Protein AF-A0A7S0BC64-F1 (afdb_monomer)

Foldseek 3Di:
DDDPDVVVVVVVCVVPPPVVVVVVVDDPVCCVPPVVVVVVVVVVVVPVLPPQDDWDKFKEKEAEDDDCPPDPPWDGIDIDIGTLPDAPVVVQVVCCVRRVARWDWKDFPNHTDRHSNPPDGHGYIYTYGDPPPPPPPPVPVPPPPPPPPDDDDDDDDDDDDDDDDDDDDDDDPDPPPPPPDDPPPPPPDDDDDDDDDDD

Solvent-accessible surface area (backbone atoms only — not comparable to full-atom values): 13299 Å² total; per-residue (Å²): 131,86,80,74,56,66,68,58,57,55,50,56,52,67,76,57,48,70,64,62,46,58,77,67,71,58,59,68,70,53,46,64,71,51,49,46,55,56,52,49,52,57,48,49,69,64,55,71,73,67,81,65,54,98,84,41,72,34,45,35,35,38,34,60,41,77,75,66,81,71,62,78,87,46,64,53,61,52,80,47,76,42,52,62,82,50,52,63,69,56,53,34,52,55,49,17,69,72,45,70,45,61,53,68,50,44,24,47,96,86,41,77,61,85,52,54,77,79,53,62,69,71,39,66,32,41,32,30,57,51,80,74,64,96,72,71,72,72,73,65,71,71,73,73,70,75,78,81,77,76,89,78,86,84,80,88,80,88,83,88,84,79,86,85,89,79,87,91,83,79,87,84,88,74,84,78,82,72,82,77,76,76,79,82,75,80,80,76,82,77,85,76,90,74,90,80,79,88,131

Radius of gyration: 32.21 Å; Cα contacts (8 Å, |Δi|>4): 150; chains: 1; bounding box: 53×93×87 Å

Sequence (199 aa):
RSQIPVAILAQAISDQTPSLLYEMGLPTTFVYNFLVPLLLDTLAASATDIGGGVGGLKQLFVHREGPKHRNPNGPCSAVITLSHLAAVAELRELVSNRLGFPAERFALNGEEVTDLRLVPAGSLLDVFEAKVQPGGHIEMPSPKQPDMEESAGIAEEDDAIEKTNSAMQSEAAVQNSTEVACPAVNFDGATSAAGIATF

Structure (mmCIF, N/CA/C/O backbone):
data_AF-A0A7S0BC64-F1
#
_entry.id   AF-A0A7S0BC64-F1
#
loop_
_atom_site.group_PDB
_atom_site.id
_atom_site.type_symbol
_atom_site.label_atom_id
_atom_site.label_alt_id
_atom_site.label_comp_id
_atom_site.label_asym_id
_atom_site.label_entity_id
_atom_site.label_seq_id
_atom_site.pdbx_PDB_ins_code
_atom_site.Cartn_x
_atom_site.Cartn_y
_atom_site.Cartn_z
_atom_site.occupancy
_atom_site.B_iso_or_equiv
_atom_site.auth_seq_id
_atom_site.auth_comp_id
_atom_site.auth_asym_id
_atom_site.auth_atom_id
_atom_site.pdbx_PDB_model_num
ATOM 1 N N . ARG A 1 1 ? -26.246 5.884 -3.882 1.00 46.22 1 ARG A N 1
ATOM 2 C CA . ARG A 1 1 ? -26.057 5.551 -5.316 1.00 46.22 1 ARG A CA 1
ATOM 3 C C . ARG A 1 1 ? -26.721 4.202 -5.546 1.00 46.22 1 ARG A C 1
ATOM 5 O O . ARG A 1 1 ? -26.389 3.277 -4.823 1.00 46.22 1 ARG A O 1
ATOM 12 N N . SER A 1 2 ? -27.719 4.145 -6.430 1.00 43.34 2 SER A N 1
ATOM 13 C CA . SER A 1 2 ? -28.515 2.942 -6.713 1.00 43.34 2 SER A CA 1
ATOM 14 C C . SER A 1 2 ? -27.609 1.830 -7.250 1.00 43.34 2 SER A C 1
ATOM 16 O O . SER A 1 2 ? -26.991 2.009 -8.297 1.00 43.34 2 SER A O 1
ATOM 18 N N . GLN A 1 3 ? -27.472 0.728 -6.509 1.00 48.50 3 GLN A N 1
ATOM 19 C CA . GLN A 1 3 ? -26.858 -0.496 -7.016 1.00 48.50 3 GLN A CA 1
ATOM 20 C C . GLN A 1 3 ? -27.878 -1.136 -7.953 1.00 48.50 3 GLN A C 1
ATOM 22 O O . GLN A 1 3 ? -28.823 -1.773 -7.498 1.00 48.50 3 GLN A O 1
ATOM 27 N N . ILE A 1 4 ? -27.725 -0.926 -9.259 1.00 50.25 4 ILE A N 1
ATOM 28 C CA . ILE A 1 4 ? -28.431 -1.755 -10.232 1.00 50.25 4 ILE A CA 1
ATOM 29 C C . ILE A 1 4 ? -27.759 -3.129 -10.137 1.00 50.25 4 ILE A C 1
ATOM 31 O O . ILE A 1 4 ? -26.560 -3.218 -10.413 1.00 50.25 4 ILE A O 1
ATOM 35 N N . PRO A 1 5 ? -28.457 -4.182 -9.682 1.00 57.59 5 PRO A N 1
ATOM 36 C CA . PRO A 1 5 ? -27.861 -5.504 -9.582 1.00 57.59 5 PRO A CA 1
ATOM 37 C C . PRO A 1 5 ? -27.388 -5.924 -10.973 1.00 57.59 5 PRO A C 1
ATOM 39 O O . PRO A 1 5 ? -28.130 -5.805 -11.946 1.00 57.59 5 PRO A O 1
ATOM 42 N N . VAL A 1 6 ? -26.152 -6.416 -11.065 1.00 55.66 6 VAL A N 1
ATOM 43 C CA . VAL A 1 6 ? -25.501 -6.859 -12.315 1.00 55.66 6 VAL A CA 1
ATOM 44 C C . VAL A 1 6 ? -26.390 -7.831 -13.106 1.00 55.66 6 VAL A C 1
ATOM 46 O O . VAL A 1 6 ? -26.386 -7.819 -14.334 1.00 55.66 6 VAL A O 1
ATOM 49 N N . ALA A 1 7 ? -27.243 -8.587 -12.407 1.00 55.12 7 ALA A N 1
ATOM 50 C CA . ALA A 1 7 ? -28.271 -9.441 -12.994 1.00 55.12 7 ALA A CA 1
ATOM 51 C C . ALA A 1 7 ? -29.250 -8.692 -13.924 1.00 55.12 7 ALA A C 1
ATOM 53 O O . ALA A 1 7 ? -29.608 -9.217 -14.972 1.00 55.12 7 ALA A O 1
ATOM 54 N N . ILE A 1 8 ? -29.647 -7.456 -13.597 1.00 57.16 8 ILE A N 1
ATOM 55 C CA . ILE A 1 8 ? -30.547 -6.649 -14.438 1.00 57.16 8 ILE A CA 1
ATOM 56 C C . ILE A 1 8 ? -29.821 -6.140 -15.689 1.00 57.16 8 ILE A C 1
ATOM 58 O O . ILE A 1 8 ? -30.427 -6.079 -16.756 1.00 57.16 8 ILE A O 1
ATOM 62 N N . LEU A 1 9 ? -28.524 -5.825 -15.594 1.00 56.09 9 LEU A N 1
ATOM 63 C CA . LEU A 1 9 ? -27.738 -5.412 -16.761 1.00 56.09 9 LEU A CA 1
ATOM 64 C C . LEU A 1 9 ? -27.514 -6.588 -17.726 1.00 56.09 9 LEU A C 1
ATOM 66 O O . LEU A 1 9 ? -27.663 -6.425 -18.933 1.00 56.09 9 LEU A O 1
ATOM 70 N N . ALA A 1 10 ? -27.230 -7.781 -17.194 1.00 56.72 10 ALA A N 1
ATOM 71 C CA . ALA A 1 10 ? -27.111 -9.002 -17.989 1.00 56.72 10 ALA A CA 1
ATOM 72 C C . ALA A 1 10 ? -28.438 -9.369 -18.681 1.00 56.72 10 ALA A C 1
ATOM 74 O O . ALA A 1 10 ? -28.439 -9.711 -19.864 1.00 56.72 10 ALA A O 1
ATOM 75 N N . GLN A 1 11 ? -29.570 -9.220 -17.984 1.00 58.44 11 GLN A N 1
ATOM 76 C CA . GLN A 1 11 ? -30.894 -9.469 -18.559 1.00 58.44 11 GLN A CA 1
ATOM 77 C C . GLN A 1 11 ? -31.236 -8.461 -19.671 1.00 58.44 11 GLN A C 1
ATOM 79 O O . GLN A 1 11 ? -31.704 -8.853 -20.735 1.00 58.44 11 GLN A O 1
ATOM 84 N N . ALA A 1 12 ? -30.934 -7.172 -19.469 1.00 58.75 12 ALA A N 1
ATOM 85 C CA . ALA A 1 12 ? -31.185 -6.129 -20.466 1.00 58.75 12 ALA A CA 1
ATOM 86 C C . ALA A 1 12 ? -30.360 -6.312 -21.755 1.00 58.75 12 ALA A C 1
ATOM 88 O O . ALA A 1 12 ? -30.851 -6.037 -22.849 1.00 58.75 12 ALA A O 1
ATOM 89 N N . ILE A 1 13 ? -29.123 -6.811 -21.644 1.00 60.75 13 ILE A N 1
ATOM 90 C CA . ILE A 1 13 ? -28.278 -7.134 -22.804 1.00 60.75 13 ILE A CA 1
ATOM 91 C C . ILE A 1 13 ? -28.813 -8.381 -23.528 1.00 60.75 13 ILE A C 1
ATOM 93 O O . ILE A 1 13 ? -28.793 -8.429 -24.759 1.00 60.75 13 ILE A O 1
ATOM 97 N N . SER A 1 14 ? -29.347 -9.362 -22.796 1.00 61.34 14 SER A N 1
ATOM 98 C CA . SER A 1 14 ? -29.921 -10.581 -23.381 1.00 61.34 14 SER A CA 1
ATOM 99 C C . SER A 1 14 ? -31.153 -10.307 -24.255 1.00 61.34 14 SER A C 1
ATOM 101 O O . SER A 1 14 ? -31.308 -10.951 -25.290 1.00 61.34 14 SER A O 1
ATOM 103 N N . ASP A 1 15 ? -32.002 -9.345 -23.883 1.00 58.94 15 ASP A N 1
ATOM 104 C CA . ASP A 1 15 ? -33.270 -9.103 -24.591 1.00 58.94 15 ASP A CA 1
ATOM 105 C C . ASP A 1 15 ? -33.144 -8.176 -25.820 1.00 58.94 15 ASP A C 1
ATOM 107 O O . ASP A 1 15 ? -33.999 -8.222 -26.703 1.00 58.94 15 ASP A O 1
ATOM 111 N N . GLN A 1 1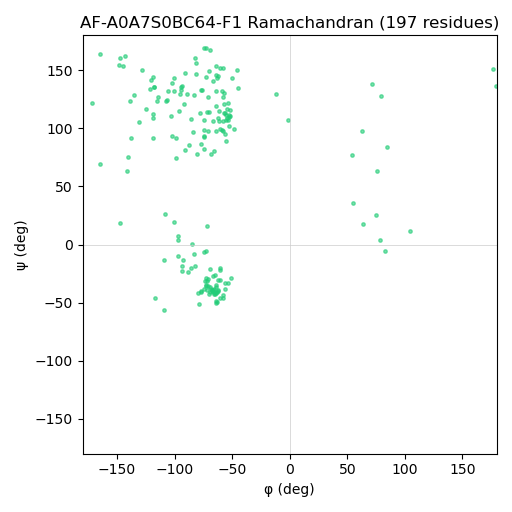6 ? -32.089 -7.351 -25.928 1.00 58.09 16 GLN A N 1
ATOM 112 C CA . GLN A 1 16 ? -31.937 -6.377 -27.033 1.00 58.09 16 GLN A CA 1
ATOM 113 C C . GLN A 1 16 ? -30.834 -6.693 -28.056 1.00 58.09 16 GLN A C 1
ATOM 115 O O . GLN A 1 16 ? -30.800 -6.093 -29.131 1.00 58.09 16 GLN A O 1
ATOM 120 N N . THR A 1 17 ? -29.927 -7.625 -27.767 1.00 58.69 17 THR A N 1
ATOM 121 C CA . THR A 1 17 ? -28.800 -7.931 -28.665 1.00 58.69 17 THR A CA 1
ATOM 122 C C . THR A 1 17 ? -29.128 -8.705 -29.951 1.00 58.69 17 THR A C 1
ATOM 124 O O . THR A 1 17 ? -28.440 -8.447 -30.945 1.00 58.69 17 THR A O 1
ATOM 127 N N . PRO A 1 18 ? -30.131 -9.607 -30.035 1.00 59.88 18 PRO A N 1
ATOM 128 C CA . PRO A 1 18 ? -30.257 -10.441 -31.231 1.00 59.88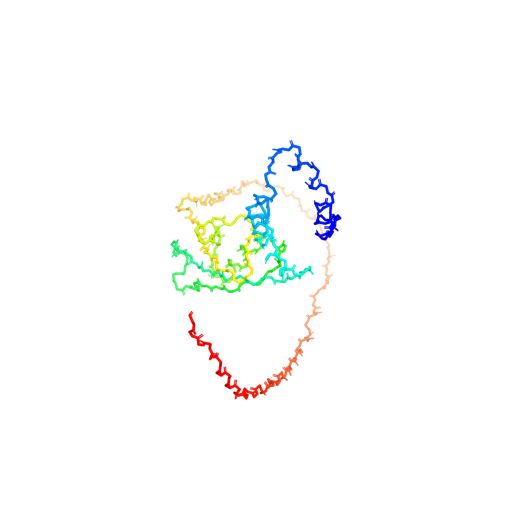 18 PRO A CA 1
ATOM 129 C C . PRO A 1 18 ? -30.716 -9.658 -32.472 1.00 59.88 18 PRO A C 1
ATOM 131 O O . PRO A 1 18 ? -30.321 -10.002 -33.584 1.00 59.88 18 PRO A O 1
ATOM 134 N N . SER A 1 19 ? -31.495 -8.587 -32.308 1.00 64.31 19 SER A N 1
ATOM 135 C CA . SER A 1 19 ? -32.041 -7.792 -33.419 1.00 64.31 19 SER A CA 1
ATOM 136 C C . SER A 1 19 ? -31.007 -6.853 -34.050 1.00 64.31 19 SER A C 1
ATOM 138 O O . SER A 1 19 ? -30.930 -6.773 -35.273 1.00 64.31 19 SER A O 1
ATOM 140 N N . LEU A 1 20 ? -30.164 -6.196 -33.245 1.00 62.75 20 LEU A N 1
ATOM 141 C CA . LEU A 1 20 ? -29.137 -5.268 -33.749 1.00 62.75 20 LEU A CA 1
ATOM 142 C C . LEU A 1 20 ? -27.980 -5.983 -34.461 1.00 62.75 20 LEU A C 1
ATOM 144 O O . LEU A 1 20 ? -27.402 -5.455 -35.408 1.00 62.75 20 LEU A O 1
ATOM 148 N N . LEU A 1 21 ? -27.644 -7.203 -34.034 1.00 62.56 21 LEU A N 1
ATOM 149 C CA . LEU A 1 21 ? -26.596 -8.001 -34.678 1.00 62.56 21 LEU A CA 1
ATOM 150 C C . LEU A 1 21 ? -27.037 -8.550 -36.042 1.00 62.56 21 LEU A C 1
ATOM 152 O O . LEU A 1 21 ? -26.199 -8.712 -36.930 1.00 62.56 21 LEU A O 1
ATOM 156 N N . TYR A 1 22 ? -28.342 -8.778 -36.227 1.00 64.75 22 TYR A N 1
ATOM 157 C CA . TYR A 1 22 ? -28.910 -9.212 -37.504 1.00 64.75 22 TYR A CA 1
ATOM 158 C C . TYR A 1 22 ? -28.843 -8.110 -38.573 1.00 64.75 22 TYR A C 1
ATOM 160 O O . TYR A 1 22 ? -28.547 -8.404 -39.730 1.00 64.75 22 TYR A O 1
ATOM 168 N N . GLU A 1 23 ? -29.038 -6.840 -38.195 1.00 73.56 23 GLU A N 1
ATOM 169 C CA . GLU A 1 23 ? -28.917 -5.701 -39.122 1.00 73.56 23 GLU A CA 1
ATOM 170 C C . GLU A 1 23 ? -27.484 -5.476 -39.622 1.00 73.56 23 GLU A C 1
ATOM 172 O O . GLU A 1 23 ? -27.286 -4.993 -40.735 1.00 73.56 23 GLU A O 1
ATOM 177 N N . MET A 1 24 ? -26.474 -5.874 -38.843 1.00 75.69 24 MET A N 1
ATOM 178 C CA . MET A 1 24 ? -25.065 -5.742 -39.232 1.00 75.69 24 MET A CA 1
ATOM 179 C C . MET A 1 24 ? -24.552 -6.903 -40.103 1.00 75.69 24 MET A C 1
ATOM 181 O O . MET A 1 24 ? -23.382 -6.905 -40.483 1.00 75.69 24 MET A O 1
ATOM 185 N N . GLY A 1 25 ? -25.397 -7.892 -40.426 1.00 81.19 25 GLY A N 1
ATOM 186 C CA . GLY A 1 25 ? -25.043 -9.013 -41.306 1.00 81.19 25 GLY A CA 1
ATOM 187 C C . GLY A 1 25 ? -23.926 -9.914 -40.768 1.00 81.19 25 GLY A C 1
ATOM 188 O O . GLY A 1 25 ? -23.303 -10.651 -41.535 1.00 81.19 25 GLY A O 1
ATOM 189 N N . LEU A 1 26 ? -23.641 -9.854 -39.465 1.00 76.12 26 LEU A N 1
ATOM 190 C CA . LEU A 1 26 ? -22.598 -10.671 -38.861 1.00 76.12 26 LEU A CA 1
ATOM 191 C C . LEU A 1 26 ? -23.097 -12.112 -38.688 1.00 76.12 26 LEU A C 1
ATOM 193 O O . LEU A 1 26 ? -24.199 -12.329 -38.178 1.00 76.12 26 LEU A O 1
ATOM 197 N N . PRO A 1 27 ? -22.297 -13.122 -39.072 1.00 78.00 27 PRO A N 1
ATOM 198 C CA . PRO A 1 27 ? -22.667 -14.509 -38.851 1.00 78.00 27 PRO A CA 1
ATOM 199 C C . PRO A 1 27 ? -22.754 -14.782 -37.346 1.00 78.00 27 PRO A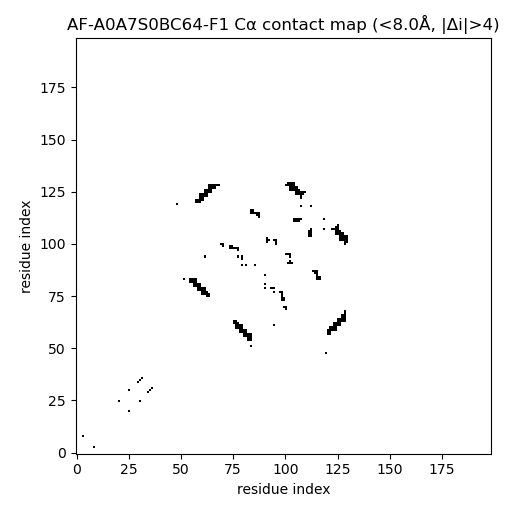 C 1
ATOM 201 O O . PRO A 1 27 ? -21.847 -14.448 -36.582 1.00 78.00 27 PRO A O 1
ATOM 204 N N . THR A 1 28 ? -23.838 -15.427 -36.915 1.00 71.38 28 THR A N 1
ATOM 205 C CA . THR A 1 28 ? -24.111 -15.744 -35.502 1.00 71.38 28 THR A CA 1
ATOM 206 C C . THR A 1 28 ? -22.956 -16.491 -34.832 1.00 71.38 28 THR A C 1
ATOM 208 O O . THR A 1 28 ? -22.656 -16.260 -33.663 1.00 71.38 28 THR A O 1
ATOM 211 N N . THR A 1 29 ? -22.234 -17.323 -35.583 1.00 78.75 29 THR A N 1
ATOM 212 C CA . THR A 1 29 ? -21.050 -18.053 -35.110 1.00 78.75 29 THR A CA 1
ATOM 213 C C . THR A 1 29 ? -19.898 -17.144 -34.676 1.00 78.75 29 THR A C 1
ATOM 215 O O . THR A 1 29 ? -19.155 -17.518 -33.772 1.00 78.75 29 THR A O 1
ATOM 218 N N . PHE A 1 30 ? -19.748 -15.956 -35.266 1.00 75.00 30 PHE A N 1
ATOM 219 C CA . PHE A 1 30 ? -18.723 -14.986 -34.871 1.00 75.00 30 PHE A CA 1
ATOM 220 C C . PHE A 1 30 ? -19.050 -14.348 -33.516 1.00 75.00 30 PHE A C 1
ATOM 222 O O . PHE A 1 30 ? -18.175 -14.189 -32.668 1.00 75.00 30 PHE A O 1
ATOM 229 N N . VAL A 1 31 ? -20.327 -14.055 -33.266 1.00 71.19 31 VAL A N 1
ATOM 230 C CA . VAL A 1 31 ? -20.775 -13.455 -32.002 1.00 71.19 31 VAL A CA 1
ATOM 231 C C . VAL A 1 31 ? -20.521 -14.409 -30.834 1.00 71.19 31 VAL A C 1
ATOM 233 O O . VAL A 1 31 ? -19.885 -14.023 -29.854 1.00 71.19 31 VAL A O 1
ATOM 236 N N . TYR A 1 32 ? -20.957 -15.666 -30.952 1.00 74.25 32 TYR A N 1
ATOM 237 C CA . TYR A 1 32 ? -20.846 -16.634 -29.857 1.00 74.25 32 TYR A CA 1
ATOM 238 C C . TYR A 1 32 ? -19.418 -17.128 -29.611 1.00 74.25 32 TYR A C 1
ATOM 240 O O . TYR A 1 32 ? -19.057 -17.344 -28.459 1.00 74.25 32 TYR A O 1
ATOM 248 N N . ASN A 1 33 ? -18.596 -17.291 -30.653 1.00 78.62 33 ASN A N 1
ATOM 249 C CA . ASN A 1 33 ? -17.238 -17.819 -30.477 1.00 78.62 33 ASN A CA 1
ATOM 250 C C . ASN A 1 33 ? -16.192 -16.743 -30.182 1.00 78.62 33 ASN A C 1
ATOM 252 O O . ASN A 1 33 ? -15.148 -17.068 -29.629 1.00 78.62 33 ASN A O 1
ATOM 256 N N . PHE A 1 34 ? -16.434 -15.490 -30.574 1.00 73.94 34 PHE A N 1
ATOM 257 C CA . PHE A 1 34 ? -15.430 -14.430 -30.466 1.00 73.94 34 PHE A CA 1
ATOM 258 C C . PHE A 1 34 ? -15.856 -13.311 -29.523 1.00 73.94 34 PHE A C 1
ATOM 260 O O . PHE A 1 34 ? -15.076 -12.897 -28.672 1.00 73.94 34 PHE A O 1
ATOM 267 N N . LEU A 1 35 ? -17.097 -12.833 -29.635 1.00 71.00 35 LEU A N 1
ATOM 268 C CA . LEU A 1 35 ? -17.551 -11.684 -28.854 1.00 71.00 35 LEU A CA 1
ATOM 269 C C . LEU A 1 35 ? -17.915 -12.071 -27.418 1.00 71.00 35 LEU A C 1
ATOM 271 O O . LEU A 1 35 ? -17.557 -11.356 -26.486 1.00 71.00 35 LEU A O 1
ATOM 275 N N . VAL A 1 36 ? -18.600 -13.206 -27.237 1.00 74.50 36 VAL A N 1
ATOM 276 C CA . VAL A 1 36 ? -19.025 -13.676 -25.911 1.00 74.50 36 VAL A CA 1
ATOM 277 C C . VAL A 1 36 ? -17.831 -13.973 -24.999 1.00 74.50 36 VAL A C 1
ATOM 279 O O . VAL A 1 36 ? -17.840 -13.431 -23.899 1.00 74.50 36 VAL A O 1
ATOM 282 N N . PRO A 1 37 ? -16.787 -14.727 -25.402 1.00 73.38 37 PRO A N 1
ATOM 283 C CA . PRO A 1 37 ? -15.638 -14.972 -24.527 1.00 73.38 37 PRO A CA 1
ATOM 284 C C . PRO A 1 37 ? -14.898 -13.685 -24.161 1.00 73.38 37 PRO A C 1
ATOM 286 O O . PRO A 1 37 ? -14.560 -13.487 -23.004 1.00 73.38 37 PRO A O 1
ATOM 289 N N . LEU A 1 38 ? -14.740 -12.760 -25.113 1.00 72.25 38 LEU A N 1
ATOM 290 C CA . LEU A 1 38 ? -14.030 -11.498 -24.895 1.00 72.25 38 LEU A CA 1
ATOM 291 C C . LEU A 1 38 ? -14.789 -10.581 -23.920 1.00 72.25 38 LEU A C 1
ATOM 293 O O . LEU A 1 38 ? -14.194 -9.976 -23.029 1.00 72.25 38 LEU A O 1
ATOM 297 N N . LEU A 1 39 ? -16.121 -10.531 -24.023 1.00 67.75 39 LEU A N 1
ATOM 298 C CA . LEU A 1 39 ? -16.976 -9.862 -23.039 1.00 67.75 39 LEU A CA 1
ATOM 299 C C . LEU A 1 39 ? -16.969 -10.575 -21.686 1.00 67.75 39 LEU A C 1
ATOM 301 O O . LEU A 1 39 ? -16.954 -9.903 -20.658 1.00 67.75 39 LEU A O 1
ATOM 305 N N . LEU A 1 40 ? -16.967 -11.909 -21.676 1.00 69.75 40 LEU A N 1
ATOM 306 C CA . LEU A 1 40 ? -16.977 -12.702 -20.451 1.00 69.75 40 LEU A CA 1
ATOM 307 C C . LEU A 1 40 ? -15.657 -12.570 -19.685 1.00 69.75 40 LEU A C 1
ATOM 309 O O . LEU A 1 40 ? -15.702 -12.427 -18.471 1.00 69.75 40 LEU A O 1
ATOM 313 N N . ASP A 1 41 ? -14.516 -12.509 -20.373 1.00 61.22 41 ASP A N 1
ATOM 314 C CA . ASP A 1 41 ? -13.201 -12.250 -19.775 1.00 61.22 41 ASP A CA 1
ATOM 315 C C . ASP A 1 41 ? -13.111 -10.827 -19.218 1.00 61.22 41 ASP A C 1
ATOM 317 O O . ASP A 1 41 ? -12.628 -10.619 -18.105 1.00 61.22 41 ASP A O 1
ATOM 321 N N . THR A 1 42 ? -13.650 -9.841 -19.942 1.00 61.31 42 THR A N 1
ATOM 322 C CA . THR A 1 42 ? -13.692 -8.449 -19.465 1.00 61.31 42 THR A CA 1
ATOM 323 C C . THR A 1 42 ? -14.592 -8.315 -18.229 1.00 61.31 42 THR A C 1
ATOM 325 O O . THR A 1 42 ? -14.264 -7.599 -17.282 1.00 61.31 42 THR A O 1
ATOM 328 N N . LEU A 1 43 ? -15.716 -9.039 -18.200 1.00 61.12 43 LEU A N 1
ATOM 329 C CA . LEU A 1 43 ? -16.637 -9.041 -17.067 1.00 61.12 43 LEU A CA 1
ATOM 330 C C . LEU A 1 43 ? -16.081 -9.849 -15.882 1.00 61.12 43 LEU A C 1
ATOM 332 O O . LEU A 1 43 ? -16.209 -9.410 -14.741 1.00 61.12 43 LEU A O 1
ATOM 336 N N . ALA A 1 44 ? -15.415 -10.978 -16.131 1.00 59.97 44 ALA A N 1
ATOM 337 C CA . ALA A 1 44 ? -14.762 -11.793 -15.108 1.00 59.97 44 ALA A CA 1
ATOM 338 C C . ALA A 1 44 ? -13.595 -11.044 -14.452 1.00 59.97 44 ALA A C 1
ATOM 340 O O . ALA A 1 44 ? -13.498 -11.041 -13.225 1.00 59.97 44 ALA A O 1
ATOM 341 N N . ALA A 1 45 ? -12.794 -10.315 -15.237 1.00 59.28 45 ALA A N 1
ATOM 342 C CA . ALA A 1 45 ? -11.757 -9.423 -14.722 1.00 59.28 45 ALA A CA 1
ATOM 343 C C . ALA A 1 45 ? -12.333 -8.306 -13.832 1.00 59.28 45 ALA A C 1
ATOM 345 O O . ALA A 1 45 ? -11.685 -7.879 -12.878 1.00 59.28 45 ALA A O 1
ATOM 346 N N . SER A 1 46 ? -13.570 -7.867 -14.094 1.00 51.78 46 SER A N 1
ATOM 347 C CA . SER A 1 46 ? -14.267 -6.882 -13.253 1.00 51.78 46 SER A CA 1
ATOM 348 C C . SER A 1 46 ? -14.948 -7.480 -12.010 1.00 51.78 46 SER A C 1
ATOM 350 O O . SER A 1 46 ? -15.254 -6.750 -11.070 1.00 51.78 46 SER A O 1
ATOM 352 N N . ALA A 1 47 ? -15.191 -8.796 -11.981 1.00 54.88 47 ALA A N 1
ATOM 353 C CA . ALA A 1 47 ? -15.946 -9.468 -10.920 1.00 54.88 47 ALA A CA 1
ATOM 354 C C . ALA A 1 47 ? -15.065 -10.033 -9.793 1.00 54.88 47 ALA A C 1
ATOM 356 O O . ALA A 1 47 ? -15.558 -10.265 -8.688 1.00 54.88 47 ALA A O 1
ATOM 357 N N . THR A 1 48 ? -13.763 -10.215 -10.024 1.00 52.31 48 THR A N 1
ATOM 358 C CA . THR A 1 48 ? -12.824 -10.677 -8.986 1.00 52.31 48 THR A CA 1
ATOM 359 C C . THR A 1 48 ? -12.490 -9.629 -7.919 1.00 52.31 48 THR A C 1
ATOM 361 O O . THR A 1 48 ? -11.868 -9.977 -6.920 1.00 52.31 48 THR A O 1
ATOM 364 N N . ASP A 1 49 ? -12.964 -8.387 -8.056 1.00 49.56 49 ASP A N 1
ATOM 365 C CA . ASP A 1 49 ? -12.747 -7.316 -7.069 1.00 49.56 49 ASP A CA 1
ATOM 366 C C . ASP A 1 49 ? -13.957 -7.072 -6.134 1.00 49.56 49 ASP A C 1
ATOM 368 O O . ASP A 1 49 ? -14.090 -6.028 -5.500 1.00 49.56 49 ASP A O 1
ATOM 372 N N . ILE A 1 50 ? -14.867 -8.051 -6.014 1.00 51.97 50 ILE A N 1
ATOM 373 C CA . ILE A 1 50 ? -16.005 -8.016 -5.064 1.00 51.97 50 ILE A CA 1
ATOM 374 C C . ILE A 1 50 ? -15.803 -9.016 -3.906 1.00 51.97 50 ILE A C 1
ATOM 376 O O . ILE A 1 50 ? -16.746 -9.475 -3.268 1.00 51.97 50 ILE A O 1
ATOM 380 N N . GLY A 1 51 ? -14.548 -9.338 -3.578 1.00 48.94 51 GLY A N 1
ATOM 381 C CA . GLY A 1 51 ? -14.197 -9.946 -2.286 1.00 48.94 51 GLY A CA 1
ATOM 382 C C . GLY A 1 51 ? -14.230 -8.948 -1.115 1.00 48.94 51 GLY A C 1
ATOM 383 O O . GLY A 1 51 ? -14.080 -9.342 0.038 1.00 48.94 51 GLY A O 1
ATOM 384 N N . GLY A 1 52 ? -14.423 -7.653 -1.391 1.00 47.16 52 GLY A N 1
ATOM 385 C CA . GLY A 1 52 ? -14.553 -6.588 -0.396 1.00 47.16 52 GLY A CA 1
ATOM 386 C C . GLY A 1 52 ? -16.007 -6.371 0.008 1.00 47.16 52 GLY A C 1
ATOM 387 O O . GLY A 1 52 ? -16.666 -5.458 -0.487 1.00 47.16 52 GLY A O 1
ATOM 388 N N . GLY A 1 53 ? -16.511 -7.212 0.913 1.00 46.28 53 GLY A N 1
ATOM 389 C CA . GLY A 1 53 ? -17.789 -6.984 1.584 1.00 46.28 53 GLY A CA 1
ATOM 390 C C . GLY A 1 53 ? -17.860 -5.571 2.173 1.00 46.28 53 GLY A C 1
ATOM 391 O O . GLY A 1 53 ? -16.866 -5.022 2.644 1.00 46.28 53 GLY A O 1
ATOM 392 N N . VAL A 1 54 ? -19.047 -4.973 2.106 1.00 51.28 54 VAL A N 1
ATOM 393 C CA . VAL A 1 54 ? -19.380 -3.626 2.586 1.00 51.28 54 VAL A CA 1
ATOM 394 C C . VAL A 1 54 ? -18.846 -3.425 4.018 1.00 51.28 54 VAL A C 1
ATOM 396 O O . VAL A 1 54 ? -19.454 -3.892 4.973 1.00 51.28 54 VAL A O 1
ATOM 399 N N . GLY A 1 55 ? -17.689 -2.768 4.166 1.00 62.34 55 GLY A N 1
ATOM 400 C CA . GLY A 1 55 ? -17.034 -2.524 5.463 1.00 62.34 55 GLY A CA 1
ATOM 401 C C . GLY A 1 55 ? -15.813 -3.396 5.795 1.00 62.34 55 GLY A C 1
ATOM 402 O O . GLY A 1 55 ? -15.368 -3.386 6.940 1.00 62.34 55 GLY A O 1
ATOM 403 N N . GLY A 1 56 ? -15.261 -4.138 4.833 1.00 80.81 56 GLY A N 1
ATOM 404 C CA . GLY A 1 56 ? -14.056 -4.940 5.042 1.00 80.81 56 GLY A CA 1
ATOM 405 C C . GLY A 1 56 ? -12.835 -4.104 5.438 1.00 80.81 56 GLY A C 1
ATOM 406 O O . GLY A 1 56 ? -12.696 -2.935 5.062 1.00 80.81 56 GLY A O 1
ATOM 407 N N . LEU A 1 57 ? -11.928 -4.725 6.186 1.00 91.69 57 LEU A N 1
ATOM 408 C CA . LEU A 1 57 ? -10.545 -4.280 6.317 1.00 91.69 57 LEU A CA 1
ATOM 409 C C . LEU A 1 57 ? -9.717 -5.036 5.276 1.00 91.69 57 LEU A C 1
ATOM 411 O O . LEU A 1 57 ? -9.867 -6.250 5.144 1.00 91.69 57 LEU A O 1
ATOM 415 N N . LYS A 1 58 ? -8.817 -4.344 4.580 1.00 93.00 58 LYS A N 1
ATOM 416 C CA . LYS A 1 58 ? -7.801 -4.973 3.738 1.00 93.00 58 LYS A CA 1
ATOM 417 C C . LYS A 1 58 ? -6.452 -4.972 4.434 1.00 93.00 58 LYS A C 1
ATOM 419 O O . LYS A 1 58 ? -6.049 -3.982 5.045 1.00 93.00 58 LYS A O 1
ATOM 424 N N . GLN A 1 59 ? -5.749 -6.089 4.306 1.00 96.62 59 GLN A N 1
ATOM 425 C CA . GLN A 1 59 ? -4.369 -6.236 4.741 1.00 96.62 59 GLN A CA 1
ATOM 426 C C . GLN A 1 59 ? -3.448 -5.979 3.547 1.00 96.62 59 GLN A C 1
ATOM 428 O O . GLN A 1 59 ? -3.657 -6.558 2.487 1.00 96.62 59 GLN A O 1
ATOM 433 N N . LEU A 1 60 ? -2.454 -5.114 3.703 1.00 97.75 60 LEU A N 1
ATOM 434 C CA . LEU A 1 60 ? -1.418 -4.830 2.713 1.00 97.75 60 LEU A CA 1
ATOM 435 C C . LEU A 1 60 ? -0.052 -5.157 3.313 1.00 97.75 60 LEU A C 1
ATOM 437 O O . LEU A 1 60 ? 0.207 -4.874 4.486 1.00 97.75 60 LEU A O 1
ATOM 441 N N . PHE A 1 61 ? 0.831 -5.718 2.499 1.00 98.12 61 PHE A N 1
ATOM 442 C CA . PHE A 1 61 ? 2.234 -5.885 2.847 1.00 98.12 61 PHE A CA 1
ATOM 443 C C . PHE A 1 61 ? 2.995 -4.691 2.289 1.00 98.12 61 PHE A C 1
ATOM 445 O O . PHE A 1 61 ? 2.798 -4.318 1.139 1.00 98.12 61 PHE A O 1
ATOM 452 N N . VAL A 1 62 ? 3.850 -4.070 3.090 1.00 97.94 62 VAL A N 1
ATOM 453 C CA . VAL A 1 62 ? 4.691 -2.962 2.635 1.00 97.94 62 VAL A CA 1
ATOM 454 C C . VAL A 1 62 ? 6.153 -3.344 2.770 1.00 97.94 62 VAL A C 1
ATOM 456 O O . VAL A 1 62 ? 6.561 -3.889 3.798 1.00 97.94 62 VAL A O 1
ATOM 459 N N . HIS A 1 63 ? 6.943 -3.050 1.745 1.00 97.50 63 HIS A N 1
ATOM 460 C CA . HIS A 1 63 ? 8.387 -3.214 1.733 1.00 97.50 63 HIS A CA 1
ATOM 461 C C . HIS A 1 63 ? 9.052 -1.870 1.461 1.00 97.50 63 HIS A C 1
ATOM 463 O O . HIS A 1 63 ? 8.641 -1.123 0.584 1.00 97.50 63 HIS A O 1
ATOM 469 N N . ARG A 1 64 ? 10.076 -1.534 2.238 1.00 95.56 64 ARG A N 1
ATOM 470 C CA . ARG A 1 64 ? 10.851 -0.313 2.043 1.00 95.56 64 ARG A CA 1
ATOM 471 C C . ARG A 1 64 ? 11.820 -0.514 0.888 1.00 95.56 64 ARG A C 1
ATOM 473 O O . ARG A 1 64 ? 12.808 -1.235 1.041 1.00 95.56 64 ARG A O 1
ATOM 480 N N . GLU A 1 65 ? 11.594 0.205 -0.200 1.00 94.44 65 GLU A N 1
ATOM 481 C CA . GLU A 1 65 ? 12.513 0.247 -1.326 1.00 94.44 65 GLU A CA 1
ATOM 482 C C . GLU A 1 65 ? 13.526 1.392 -1.166 1.00 94.44 65 GLU A C 1
ATOM 484 O O . GLU A 1 65 ? 13.279 2.406 -0.507 1.00 94.44 65 GLU A O 1
ATOM 489 N N . GLY A 1 66 ? 14.741 1.170 -1.669 1.00 82.31 66 GLY A N 1
ATOM 490 C CA . GLY A 1 66 ? 15.878 2.059 -1.437 1.00 82.31 66 GLY A CA 1
ATOM 491 C C . GLY A 1 66 ? 15.749 3.425 -2.128 1.00 82.31 66 GLY A C 1
ATOM 492 O O . GLY A 1 66 ? 14.934 3.593 -3.034 1.00 82.31 66 GLY A O 1
ATOM 493 N N . PRO A 1 67 ? 16.603 4.404 -1.768 1.00 80.00 67 PRO A N 1
ATOM 494 C CA . PRO A 1 67 ? 17.706 4.345 -0.796 1.00 80.00 67 PRO A CA 1
ATOM 495 C C . PRO A 1 67 ? 17.265 4.502 0.674 1.00 80.00 67 PRO A C 1
ATOM 497 O O . PRO A 1 67 ? 16.342 5.244 0.990 1.00 80.00 67 PRO A O 1
ATOM 500 N N . LYS A 1 68 ? 17.959 3.820 1.600 1.00 83.19 68 LYS A N 1
ATOM 501 C CA . LYS A 1 68 ? 17.673 3.879 3.047 1.00 83.19 68 LYS A CA 1
ATOM 502 C C . LYS A 1 68 ? 18.427 5.040 3.698 1.00 83.19 68 LYS A C 1
ATOM 504 O O . LYS A 1 68 ? 19.535 4.846 4.195 1.00 83.19 68 LYS A O 1
ATOM 509 N N . HIS A 1 69 ? 17.864 6.243 3.669 1.00 81.38 69 HIS A N 1
ATOM 510 C CA . HIS A 1 69 ? 18.523 7.424 4.225 1.00 81.38 69 HIS A CA 1
ATOM 511 C C . HIS A 1 69 ? 18.397 7.475 5.747 1.00 81.38 69 HIS A C 1
ATOM 513 O O . HIS A 1 69 ? 19.407 7.580 6.444 1.00 81.38 69 HIS A O 1
ATOM 519 N N . ARG A 1 70 ? 17.182 7.334 6.289 1.00 70.69 70 ARG A N 1
ATOM 520 C CA . ARG A 1 70 ? 16.987 7.228 7.740 1.00 70.69 70 ARG A CA 1
ATOM 521 C C . ARG A 1 70 ? 17.060 5.783 8.206 1.00 70.69 70 ARG A C 1
ATOM 523 O O . ARG A 1 70 ? 16.350 4.924 7.695 1.00 70.69 70 ARG A O 1
ATOM 530 N N . ASN A 1 71 ? 17.867 5.526 9.230 1.00 70.56 71 ASN A N 1
ATOM 531 C CA . ASN A 1 71 ? 17.922 4.241 9.927 1.00 70.56 71 ASN A CA 1
ATOM 532 C C . ASN A 1 71 ? 18.168 3.033 8.987 1.00 70.56 71 ASN A C 1
ATOM 534 O O . ASN A 1 71 ? 17.234 2.283 8.679 1.00 70.56 71 ASN A O 1
ATOM 538 N N . PRO A 1 72 ? 19.415 2.820 8.526 1.00 80.06 72 PRO A N 1
ATOM 539 C CA . PRO A 1 72 ? 19.760 1.694 7.650 1.00 80.06 72 PRO A CA 1
ATOM 540 C C . PRO A 1 72 ? 19.486 0.318 8.284 1.00 80.06 72 PRO A C 1
ATOM 542 O O . PRO A 1 72 ? 19.284 -0.650 7.553 1.00 80.06 72 PRO A O 1
ATOM 545 N N . ASN A 1 73 ? 19.412 0.250 9.619 1.00 85.31 73 ASN A N 1
ATOM 546 C CA . ASN A 1 73 ? 19.130 -0.962 10.396 1.00 85.31 73 ASN A CA 1
ATOM 547 C C . ASN A 1 73 ? 17.649 -1.093 10.809 1.00 85.31 73 ASN A C 1
ATOM 549 O O . ASN A 1 73 ? 17.310 -1.958 11.612 1.00 85.31 73 ASN A O 1
ATOM 553 N N . GLY A 1 74 ? 16.769 -0.215 10.316 1.00 86.06 74 GLY A N 1
ATOM 554 C CA . GLY A 1 74 ? 15.348 -0.224 10.657 1.00 86.06 74 GLY A CA 1
ATOM 555 C C . GLY A 1 74 ? 14.558 -1.372 10.014 1.00 86.06 74 GLY A C 1
ATOM 556 O O . GLY A 1 74 ? 15.051 -2.043 9.098 1.00 86.06 74 GLY A O 1
ATOM 557 N N . PRO A 1 75 ? 13.303 -1.585 10.453 1.00 89.69 75 PRO A N 1
ATOM 558 C CA . PRO A 1 75 ? 12.411 -2.553 9.826 1.00 89.69 75 PRO A CA 1
ATOM 559 C C . PRO A 1 75 ? 12.239 -2.231 8.337 1.00 89.69 75 PRO A C 1
ATOM 561 O O . PRO A 1 75 ? 11.993 -1.093 7.941 1.00 89.69 75 PRO A O 1
ATOM 564 N N . CYS A 1 76 ? 12.409 -3.253 7.500 1.00 93.31 76 CYS A N 1
ATOM 565 C CA . CYS A 1 76 ? 12.327 -3.124 6.043 1.00 93.31 76 CYS A CA 1
ATOM 566 C C . CYS A 1 76 ? 10.955 -3.519 5.493 1.00 93.31 76 CYS A C 1
ATOM 568 O O . CYS A 1 76 ? 10.700 -3.325 4.313 1.00 93.31 76 CYS A O 1
ATOM 570 N N . SER A 1 77 ? 10.088 -4.106 6.315 1.00 96.38 77 SER A N 1
ATOM 571 C CA . SER A 1 77 ? 8.733 -4.473 5.920 1.00 96.38 77 SER A CA 1
ATOM 572 C C . SER A 1 77 ? 7.771 -4.382 7.097 1.00 96.38 77 SER A C 1
ATOM 574 O O . SER A 1 77 ? 8.180 -4.472 8.257 1.00 96.38 77 SER A O 1
ATOM 576 N N . ALA A 1 78 ? 6.497 -4.168 6.790 1.00 97.38 78 ALA A N 1
ATOM 577 C CA . ALA A 1 78 ? 5.415 -4.172 7.761 1.00 97.38 78 ALA A CA 1
ATOM 578 C C . ALA A 1 78 ? 4.127 -4.691 7.117 1.00 97.38 78 ALA A C 1
ATOM 580 O O . ALA A 1 78 ? 3.971 -4.689 5.897 1.00 97.38 78 ALA A O 1
ATOM 581 N N . VAL A 1 79 ? 3.195 -5.124 7.959 1.00 97.88 79 VAL A N 1
ATOM 582 C CA . VAL A 1 79 ? 1.839 -5.486 7.548 1.00 97.88 79 VAL A CA 1
ATOM 583 C C . VAL A 1 79 ? 0.906 -4.391 8.042 1.00 97.88 79 VAL A C 1
ATOM 585 O O . VAL A 1 79 ? 0.896 -4.086 9.237 1.00 97.88 79 VAL A O 1
ATOM 588 N N . ILE A 1 80 ? 0.150 -3.785 7.131 1.00 97.88 80 ILE A N 1
ATOM 589 C CA . ILE A 1 80 ? -0.789 -2.709 7.442 1.00 97.88 80 ILE A CA 1
ATOM 590 C C . ILE A 1 80 ? -2.199 -3.200 7.162 1.00 97.88 80 ILE A C 1
ATOM 592 O O . ILE A 1 80 ? -2.502 -3.653 6.063 1.00 97.88 80 ILE A O 1
ATOM 596 N N . THR A 1 81 ? -3.071 -3.077 8.153 1.00 96.69 81 THR A N 1
ATOM 597 C CA . THR A 1 81 ? -4.499 -3.347 8.000 1.00 96.69 81 THR A CA 1
ATOM 598 C C . THR A 1 81 ? -5.233 -2.014 8.002 1.00 96.69 81 THR A C 1
ATOM 600 O O . THR A 1 81 ? -5.069 -1.231 8.934 1.00 96.69 81 THR A O 1
ATOM 603 N N . LEU A 1 82 ? -6.016 -1.747 6.960 1.00 96.12 82 LEU A N 1
ATOM 604 C CA . LEU A 1 82 ? -6.737 -0.488 6.763 1.00 96.12 82 LEU A CA 1
ATOM 605 C C . LEU A 1 82 ? -8.110 -0.739 6.139 1.00 96.12 82 LEU A C 1
ATOM 607 O O . LEU A 1 82 ? -8.358 -1.791 5.555 1.00 96.12 82 LEU A O 1
ATOM 611 N N . SER A 1 83 ? -9.008 0.238 6.237 1.00 94.06 83 SER A N 1
ATOM 612 C CA . SER A 1 83 ? -10.294 0.192 5.536 1.00 94.06 83 SER A CA 1
ATOM 613 C C . SER A 1 83 ? -10.094 0.175 4.016 1.00 94.06 83 SER A C 1
ATOM 615 O O . SER A 1 83 ? -9.205 0.848 3.494 1.00 94.06 83 SER A O 1
ATOM 617 N N . HIS A 1 84 ? -10.954 -0.532 3.274 1.00 90.62 84 HIS A N 1
ATOM 618 C CA . HIS A 1 84 ? -10.972 -0.449 1.802 1.00 90.62 84 HIS A CA 1
ATOM 619 C C . HIS A 1 84 ? -11.264 0.972 1.285 1.00 90.62 84 HIS A C 1
ATOM 621 O O . HIS A 1 84 ? -10.949 1.287 0.139 1.00 90.62 84 HIS A O 1
ATOM 627 N N . LEU A 1 85 ? -11.863 1.825 2.123 1.00 92.19 85 LEU A N 1
ATOM 628 C CA . LEU A 1 85 ? -12.173 3.223 1.813 1.00 92.19 85 LEU A CA 1
ATOM 629 C C . LEU A 1 85 ? -11.113 4.206 2.334 1.00 92.19 85 LEU A C 1
ATOM 631 O O . LEU A 1 85 ? -11.312 5.415 2.218 1.00 92.19 85 LEU A O 1
ATOM 635 N N . ALA A 1 86 ? -10.022 3.712 2.927 1.00 94.88 86 ALA A N 1
ATOM 636 C CA . ALA A 1 86 ? -8.961 4.563 3.449 1.00 94.88 86 ALA A CA 1
ATOM 637 C C . ALA A 1 86 ? -8.273 5.346 2.323 1.00 94.88 86 ALA A C 1
ATOM 639 O O . ALA A 1 86 ? -8.098 4.859 1.201 1.00 94.88 86 ALA A O 1
ATOM 640 N N . ALA A 1 87 ? -7.852 6.567 2.641 1.00 96.00 87 ALA A N 1
ATOM 641 C CA . ALA A 1 87 ? -7.093 7.401 1.721 1.00 96.00 87 ALA A CA 1
ATOM 642 C C . ALA A 1 87 ? -5.603 7.019 1.723 1.00 96.00 87 ALA A C 1
ATOM 644 O O . ALA A 1 87 ? -5.065 6.541 2.721 1.00 96.00 87 ALA A O 1
ATOM 645 N N . VAL A 1 88 ? -4.891 7.329 0.634 1.00 96.62 88 VAL A N 1
ATOM 646 C CA . VAL A 1 88 ? -3.424 7.152 0.547 1.00 96.62 88 VAL A CA 1
ATOM 647 C C . VAL A 1 88 ? -2.693 7.901 1.671 1.00 96.62 88 VAL A C 1
ATOM 649 O O . VAL A 1 88 ? -1.676 7.428 2.171 1.00 96.62 88 VAL A O 1
ATOM 652 N N . ALA A 1 89 ? -3.223 9.047 2.111 1.00 96.81 89 ALA A N 1
ATOM 653 C CA . ALA A 1 89 ? -2.664 9.819 3.220 1.00 96.81 89 ALA A CA 1
ATOM 654 C C . ALA A 1 89 ? -2.665 9.043 4.551 1.00 96.81 89 ALA A C 1
ATOM 656 O O . ALA A 1 89 ? -1.686 9.100 5.289 1.00 96.81 89 ALA A O 1
ATOM 657 N N . GLU A 1 90 ? -3.720 8.274 4.823 1.00 96.69 90 GLU A N 1
ATOM 658 C CA . GLU A 1 90 ? -3.833 7.451 6.032 1.00 96.69 90 GLU A CA 1
ATOM 659 C C . GLU A 1 90 ? -2.846 6.275 5.989 1.00 96.69 90 GLU A C 1
ATOM 661 O O . GLU A 1 90 ? -2.127 6.019 6.956 1.00 96.69 90 GLU A O 1
ATOM 666 N N . LEU A 1 91 ? -2.722 5.613 4.829 1.00 97.44 91 LEU A N 1
ATOM 667 C CA . LEU A 1 91 ? -1.690 4.592 4.620 1.00 97.44 91 LEU A CA 1
ATOM 668 C C . LEU A 1 91 ? -0.289 5.172 4.853 1.00 97.44 91 LEU A C 1
ATOM 670 O O . LEU A 1 91 ? 0.536 4.539 5.512 1.00 97.44 91 LEU A O 1
ATOM 674 N N . ARG A 1 92 ? -0.024 6.383 4.349 1.00 97.31 92 ARG A N 1
ATOM 675 C CA . ARG A 1 92 ? 1.255 7.077 4.529 1.00 97.31 92 ARG A CA 1
ATOM 676 C C . ARG A 1 92 ? 1.605 7.276 5.995 1.00 97.31 92 ARG A C 1
ATOM 678 O O . ARG A 1 92 ? 2.741 6.999 6.380 1.00 97.31 92 ARG A O 1
ATOM 685 N N . GLU A 1 93 ? 0.654 7.718 6.804 1.00 96.94 93 GLU A N 1
ATOM 686 C CA . GLU A 1 93 ? 0.857 7.916 8.237 1.00 96.94 93 GLU A CA 1
ATOM 687 C C . GLU A 1 93 ? 1.142 6.589 8.957 1.00 96.94 93 GLU A C 1
ATOM 689 O O . GLU A 1 93 ? 2.143 6.467 9.667 1.00 96.94 93 GLU A O 1
ATOM 694 N N . LEU A 1 94 ? 0.333 5.555 8.701 1.00 97.25 94 LEU A N 1
ATOM 695 C CA . LEU A 1 94 ? 0.506 4.232 9.308 1.00 97.25 94 LEU A CA 1
ATOM 696 C C . LEU A 1 94 ? 1.856 3.602 8.955 1.00 97.25 94 LEU A C 1
ATOM 698 O O . LEU A 1 94 ? 2.552 3.090 9.834 1.00 97.25 94 LEU A O 1
ATOM 702 N N . VAL A 1 95 ? 2.246 3.656 7.682 1.00 96.62 95 VAL A N 1
ATOM 703 C CA . VAL A 1 95 ? 3.531 3.129 7.211 1.00 96.62 95 VAL A CA 1
ATOM 704 C C . VAL A 1 95 ? 4.688 3.909 7.821 1.00 96.62 95 VAL A C 1
ATOM 706 O O . VAL A 1 95 ? 5.648 3.295 8.288 1.00 96.62 95 VAL A O 1
ATOM 709 N N . SER A 1 96 ? 4.582 5.238 7.888 1.00 95.25 96 SER A N 1
ATOM 710 C CA . SER A 1 96 ? 5.646 6.072 8.448 1.00 95.25 96 SER A CA 1
ATOM 711 C C . SER A 1 96 ? 5.869 5.794 9.933 1.00 95.25 96 SER A C 1
ATOM 713 O O . SER A 1 96 ? 7.009 5.646 10.376 1.00 95.25 96 SER A O 1
ATOM 715 N N . ASN A 1 97 ? 4.780 5.628 10.687 1.00 95.19 97 ASN A N 1
ATOM 716 C CA . ASN A 1 97 ? 4.820 5.284 12.106 1.00 95.19 97 ASN A CA 1
ATOM 717 C C . ASN A 1 97 ? 5.387 3.876 12.342 1.00 95.19 97 ASN A C 1
ATOM 719 O O . ASN A 1 97 ? 6.146 3.664 13.286 1.00 95.19 97 ASN A O 1
ATOM 723 N N . ARG A 1 98 ? 5.046 2.905 11.486 1.00 95.19 98 ARG A N 1
ATOM 724 C CA . ARG A 1 98 ? 5.497 1.510 11.627 1.00 95.19 98 ARG A CA 1
ATOM 725 C C . ARG A 1 98 ? 6.943 1.295 11.197 1.00 95.19 98 ARG A C 1
ATOM 727 O O . ARG A 1 98 ? 7.648 0.526 11.844 1.00 95.19 98 ARG A O 1
ATOM 734 N N . LEU A 1 99 ? 7.377 1.939 10.115 1.00 93.75 99 LEU A N 1
ATOM 735 C CA . LEU A 1 99 ? 8.725 1.762 9.574 1.00 93.75 99 LEU A CA 1
ATOM 736 C C . LEU A 1 99 ? 9.742 2.779 10.118 1.00 93.75 99 LEU A C 1
ATOM 738 O O . LEU A 1 99 ? 10.947 2.587 9.957 1.00 93.75 99 LEU A O 1
ATOM 742 N N . GLY A 1 100 ? 9.282 3.844 10.781 1.00 92.31 100 GLY A N 1
ATOM 743 C CA . GLY A 1 100 ? 10.145 4.850 11.403 1.00 92.31 100 GLY A CA 1
ATOM 744 C C . GLY A 1 100 ? 10.808 5.811 10.409 1.00 92.31 100 GLY A C 1
ATOM 745 O O . GLY A 1 100 ? 11.874 6.356 10.700 1.00 92.31 100 GLY A O 1
ATOM 746 N N . PHE A 1 101 ? 10.212 6.019 9.233 1.00 92.56 101 PHE A N 1
ATOM 747 C CA . PHE A 1 101 ? 10.663 7.000 8.241 1.00 92.56 101 PHE A CA 1
ATOM 748 C C . PHE A 1 101 ? 9.461 7.621 7.514 1.00 92.56 101 PHE A C 1
ATOM 750 O O . PHE A 1 101 ? 8.428 6.971 7.409 1.00 92.56 101 PHE A O 1
ATOM 757 N N . PRO A 1 102 ? 9.562 8.855 6.995 1.00 93.62 102 PRO A N 1
ATOM 758 C CA . PRO A 1 102 ? 8.469 9.472 6.248 1.00 93.62 102 PRO A CA 1
ATOM 759 C C . PRO A 1 102 ? 8.309 8.810 4.870 1.00 93.62 102 PRO A C 1
ATOM 761 O O . PRO A 1 102 ? 9.195 8.920 4.021 1.00 93.62 102 PRO A O 1
ATOM 764 N N . ALA A 1 103 ? 7.191 8.123 4.639 1.00 94.69 103 ALA A N 1
ATOM 765 C CA . ALA A 1 103 ? 6.854 7.550 3.336 1.00 94.69 103 ALA A CA 1
ATOM 766 C C . ALA A 1 103 ? 6.356 8.642 2.369 1.00 94.69 103 ALA A C 1
ATOM 768 O O . ALA A 1 103 ? 5.501 9.448 2.731 1.00 94.69 103 ALA A O 1
ATOM 769 N N . GLU A 1 104 ? 6.853 8.670 1.132 1.00 94.56 104 GLU A N 1
ATOM 770 C CA . GLU A 1 104 ? 6.441 9.654 0.115 1.00 94.56 104 GLU A CA 1
ATOM 771 C C . GLU A 1 104 ? 5.611 8.994 -0.988 1.00 94.56 104 GLU A C 1
ATOM 773 O O . GLU A 1 104 ? 4.452 9.376 -1.202 1.00 94.56 104 GLU A O 1
ATOM 778 N N . ARG A 1 105 ? 6.187 7.963 -1.618 1.00 95.75 105 ARG A N 1
ATOM 779 C CA . ARG A 1 105 ? 5.633 7.266 -2.783 1.00 95.75 105 ARG A CA 1
ATOM 780 C C . ARG A 1 105 ? 5.376 5.792 -2.484 1.00 95.75 105 ARG A C 1
ATOM 782 O O . ARG A 1 105 ? 6.171 5.150 -1.798 1.00 95.75 105 ARG A O 1
ATOM 789 N N . PHE A 1 106 ? 4.299 5.270 -3.063 1.00 97.44 106 PHE A N 1
ATOM 790 C CA . PHE A 1 106 ? 3.932 3.856 -3.053 1.00 97.44 106 PHE A CA 1
ATOM 791 C C . PHE A 1 106 ? 3.929 3.329 -4.484 1.00 97.44 106 PHE A C 1
ATOM 793 O O . PHE A 1 106 ? 3.397 4.001 -5.367 1.00 97.44 106 PHE A O 1
ATOM 800 N N . ALA A 1 107 ? 4.493 2.148 -4.716 1.00 97.75 107 ALA A N 1
ATOM 801 C CA . ALA A 1 107 ? 4.409 1.466 -5.997 1.00 97.75 107 ALA A CA 1
ATOM 802 C C . ALA A 1 107 ? 3.923 0.023 -5.835 1.00 97.75 107 ALA A C 1
ATOM 804 O O . ALA A 1 107 ? 4.152 -0.612 -4.809 1.00 97.75 107 ALA A O 1
ATOM 805 N N . LEU A 1 108 ? 3.239 -0.479 -6.856 1.00 97.50 108 LEU A N 1
ATOM 806 C CA . LEU A 1 108 ? 2.847 -1.873 -6.996 1.00 97.50 108 LEU A CA 1
ATOM 807 C C . LEU A 1 108 ? 3.383 -2.350 -8.343 1.00 97.50 108 LEU A C 1
ATOM 809 O O . LEU A 1 108 ? 2.992 -1.818 -9.378 1.00 97.50 108 LEU A O 1
ATOM 813 N N . ASN A 1 109 ? 4.294 -3.324 -8.341 1.00 95.62 109 ASN A N 1
ATOM 814 C CA . ASN A 1 109 ? 4.938 -3.827 -9.563 1.00 95.62 109 ASN A CA 1
ATOM 815 C C . ASN A 1 109 ? 5.611 -2.719 -1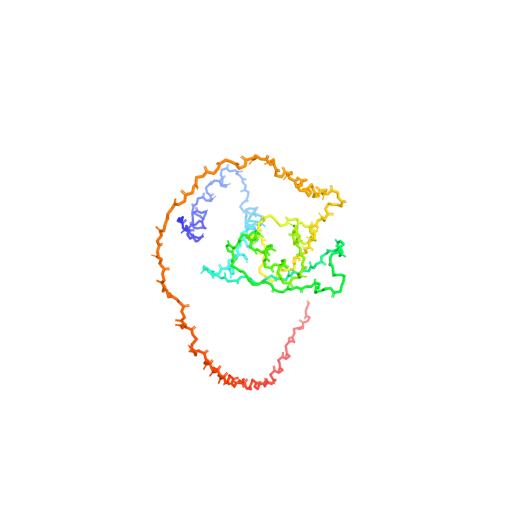0.404 1.00 95.62 109 ASN A C 1
ATOM 817 O O . ASN A 1 109 ? 5.595 -2.760 -11.631 1.00 95.62 109 ASN A O 1
ATOM 821 N N . GLY A 1 110 ? 6.186 -1.710 -9.742 1.00 95.38 110 GLY A N 1
ATOM 822 C CA . GLY A 1 110 ? 6.834 -0.569 -10.398 1.00 95.38 110 GLY A CA 1
ATOM 823 C C . GLY A 1 110 ? 5.893 0.555 -10.852 1.00 95.38 110 GLY A C 1
ATOM 824 O O . GLY A 1 110 ? 6.382 1.610 -11.256 1.00 95.38 110 GLY A O 1
ATOM 825 N N . GLU A 1 111 ? 4.574 0.385 -10.742 1.00 96.81 111 GLU A N 1
ATOM 826 C CA . GLU A 1 111 ? 3.593 1.430 -11.053 1.00 96.81 111 GLU A CA 1
ATOM 827 C C . GLU A 1 111 ? 3.195 2.211 -9.800 1.00 96.81 111 GLU A C 1
ATOM 829 O O . GLU A 1 111 ? 2.948 1.631 -8.744 1.00 96.81 111 GLU A O 1
ATOM 834 N N . GLU A 1 112 ? 3.129 3.541 -9.902 1.00 96.81 112 GLU A N 1
ATOM 835 C CA . GLU A 1 112 ? 2.787 4.399 -8.767 1.00 96.81 112 GLU A CA 1
ATOM 836 C C . GLU A 1 112 ? 1.309 4.268 -8.378 1.00 96.81 112 GLU A C 1
ATOM 838 O O . GLU A 1 112 ? 0.398 4.457 -9.186 1.00 96.81 112 GLU A O 1
ATOM 843 N N . VAL A 1 113 ? 1.071 3.995 -7.097 1.00 97.00 113 VAL A N 1
ATOM 844 C CA . VAL A 1 113 ? -0.273 3.847 -6.546 1.00 97.00 113 VAL A CA 1
ATOM 845 C C . VAL A 1 113 ? -0.824 5.216 -6.163 1.00 97.00 113 VAL A C 1
ATOM 847 O O . VAL A 1 113 ? -0.439 5.805 -5.152 1.00 97.00 113 VAL A O 1
ATOM 850 N N . THR A 1 114 ? -1.785 5.697 -6.948 1.00 96.62 114 THR A N 1
ATOM 851 C CA . THR A 1 114 ? -2.533 6.935 -6.668 1.00 96.62 114 THR A CA 1
ATOM 852 C C . THR A 1 114 ? -3.841 6.685 -5.916 1.00 96.62 114 THR A C 1
ATOM 854 O O . THR A 1 114 ? -4.340 7.577 -5.230 1.00 96.62 114 THR A O 1
ATOM 857 N N . ASP A 1 115 ? -4.383 5.468 -6.005 1.00 95.75 115 ASP A N 1
ATOM 858 C CA . ASP A 1 115 ? -5.650 5.080 -5.395 1.00 95.75 115 ASP A CA 1
ATOM 859 C C . ASP A 1 115 ? -5.551 3.684 -4.773 1.00 95.75 115 ASP A C 1
ATOM 861 O O . ASP A 1 115 ? -5.254 2.697 -5.446 1.00 95.75 115 ASP A O 1
ATOM 865 N N . LEU A 1 116 ? -5.846 3.590 -3.475 1.00 95.62 116 LEU A N 1
ATOM 866 C CA . LEU A 1 116 ? -5.817 2.322 -2.750 1.00 95.62 116 LEU A CA 1
ATOM 867 C C . LEU A 1 116 ? -6.937 1.380 -3.179 1.00 95.62 116 LEU A C 1
ATOM 869 O O . LEU A 1 116 ? -6.808 0.179 -2.965 1.00 95.62 116 LEU A O 1
ATOM 873 N N . ARG A 1 117 ? -8.020 1.871 -3.779 1.00 93.25 117 ARG A N 1
ATOM 874 C CA . ARG A 1 117 ? -9.119 1.009 -4.236 1.00 93.25 117 ARG A CA 1
ATOM 875 C C . ARG A 1 117 ? -8.683 0.059 -5.349 1.00 93.25 117 ARG A C 1
ATOM 877 O O . ARG A 1 117 ? -9.248 -1.013 -5.458 1.00 93.25 117 ARG A O 1
ATOM 884 N N . LEU A 1 118 ? -7.659 0.436 -6.114 1.00 92.44 118 LEU A N 1
ATOM 885 C CA . LEU A 1 118 ? -7.095 -0.374 -7.197 1.00 92.44 118 LEU A CA 1
ATOM 886 C C . LEU A 1 118 ? -6.079 -1.412 -6.704 1.00 92.44 118 LEU A C 1
ATOM 888 O O . LEU A 1 118 ? -5.610 -2.228 -7.489 1.00 92.44 118 LEU A O 1
ATOM 892 N N . VAL A 1 119 ? -5.703 -1.364 -5.421 1.00 95.56 119 VAL A N 1
ATOM 893 C CA . VAL A 1 119 ? -4.712 -2.271 -4.833 1.00 95.56 119 VAL A CA 1
ATOM 894 C C . VAL A 1 119 ? -5.428 -3.439 -4.158 1.00 95.56 119 VAL A C 1
ATOM 896 O O . VAL A 1 119 ? -6.081 -3.208 -3.123 1.00 95.56 119 VAL A O 1
ATOM 899 N N . PRO A 1 120 ? -5.254 -4.675 -4.664 1.00 93.31 120 PRO A N 1
ATOM 900 C CA . PRO A 1 120 ? -5.840 -5.863 -4.064 1.00 93.31 120 PRO A CA 1
ATOM 901 C C . PRO A 1 120 ? -5.402 -6.061 -2.609 1.00 93.31 120 PRO A C 1
ATOM 903 O O . PRO A 1 120 ? -4.315 -5.661 -2.180 1.00 93.31 120 PRO A O 1
ATOM 906 N N . ALA A 1 121 ? -6.258 -6.706 -1.819 1.00 94.44 121 ALA A N 1
ATOM 907 C CA . ALA A 1 121 ? -5.855 -7.173 -0.500 1.00 94.44 121 ALA A CA 1
ATOM 908 C C . ALA A 1 121 ? -4.742 -8.229 -0.635 1.00 94.44 121 ALA A C 1
ATOM 910 O O . ALA A 1 121 ? -4.744 -9.045 -1.553 1.00 94.44 121 ALA A O 1
ATOM 911 N N . GLY A 1 122 ? -3.786 -8.208 0.287 1.00 95.00 122 GLY A N 1
ATOM 912 C CA . GLY A 1 122 ? -2.631 -9.099 0.293 1.00 95.00 122 GLY A CA 1
ATOM 913 C C . GLY A 1 122 ? -1.522 -8.715 -0.689 1.00 95.00 122 GLY A C 1
ATOM 914 O O . GLY A 1 122 ? -0.532 -9.435 -0.779 1.00 95.00 122 GLY A O 1
ATOM 915 N N . SER A 1 123 ? -1.642 -7.595 -1.406 1.00 96.88 123 SER A N 1
ATOM 916 C CA . SER A 1 123 ? -0.572 -7.108 -2.279 1.00 96.88 123 SER A CA 1
ATOM 917 C C . SER A 1 123 ? 0.634 -6.591 -1.493 1.00 96.88 123 SER A C 1
ATOM 919 O O . SER A 1 123 ? 0.493 -6.050 -0.391 1.00 96.88 123 SER A O 1
ATOM 921 N N . LEU A 1 124 ? 1.815 -6.740 -2.099 1.00 97.94 124 LEU A N 1
ATOM 922 C CA . LEU A 1 124 ? 3.067 -6.152 -1.639 1.00 97.94 124 LEU A CA 1
ATOM 923 C C . LEU A 1 124 ? 3.268 -4.794 -2.316 1.00 97.94 124 LEU A C 1
ATOM 925 O O . LEU A 1 124 ? 3.305 -4.718 -3.540 1.00 97.94 124 LEU A O 1
ATOM 929 N N . LEU A 1 125 ? 3.374 -3.739 -1.516 1.00 98.12 125 LEU A N 1
ATOM 930 C CA . LEU A 1 125 ? 3.648 -2.382 -1.968 1.00 98.12 125 LEU A CA 1
ATOM 931 C C . LEU A 1 125 ? 5.082 -1.990 -1.644 1.00 98.12 125 LEU A C 1
ATOM 933 O O . LEU A 1 125 ? 5.518 -2.096 -0.495 1.00 98.12 125 LEU A O 1
ATOM 937 N N . ASP A 1 126 ? 5.761 -1.441 -2.636 1.00 98.00 126 ASP A N 1
ATOM 938 C CA . ASP A 1 126 ? 7.068 -0.831 -2.478 1.00 98.00 126 ASP A CA 1
ATOM 939 C C . ASP A 1 126 ? 6.908 0.612 -1.991 1.00 98.00 126 ASP A C 1
ATOM 941 O O . ASP A 1 126 ? 6.143 1.409 -2.541 1.00 98.00 126 ASP A O 1
ATOM 945 N N . VAL A 1 127 ? 7.613 0.953 -0.917 1.00 96.81 127 VAL A N 1
ATOM 946 C CA . VAL A 1 127 ? 7.525 2.243 -0.233 1.00 96.81 127 VAL A CA 1
ATOM 947 C C . VAL A 1 127 ? 8.847 2.968 -0.359 1.00 96.81 127 VAL A C 1
ATOM 949 O O . VAL A 1 127 ? 9.876 2.479 0.109 1.00 96.81 127 VAL A O 1
ATOM 952 N N . PHE A 1 128 ? 8.800 4.178 -0.903 1.00 95.06 128 PHE A N 1
ATOM 953 C CA . PHE A 1 128 ? 9.967 5.037 -1.050 1.00 95.06 128 PHE A CA 1
ATOM 954 C C . PHE A 1 128 ? 9.982 6.099 0.050 1.00 95.06 128 PHE A C 1
ATOM 956 O O . PHE A 1 128 ? 8.973 6.756 0.331 1.00 95.06 128 PHE A O 1
ATOM 963 N N . GLU A 1 129 ? 11.143 6.254 0.683 1.00 93.50 129 GLU A N 1
ATOM 964 C CA . GLU A 1 129 ? 11.384 7.297 1.677 1.00 93.50 129 GLU A CA 1
ATOM 965 C C . GLU A 1 129 ? 11.362 8.681 1.026 1.00 93.50 129 GLU A C 1
ATOM 967 O O . GLU A 1 129 ? 11.893 8.867 -0.072 1.00 93.50 129 GLU A O 1
ATOM 972 N N . ALA A 1 130 ? 10.782 9.655 1.732 1.00 89.94 130 ALA A N 1
ATOM 973 C CA . ALA A 1 130 ? 10.801 11.035 1.292 1.00 89.94 130 ALA A CA 1
ATOM 974 C C . ALA A 1 130 ? 12.239 11.515 1.113 1.00 89.94 130 ALA A C 1
ATOM 976 O O . ALA A 1 130 ? 13.052 11.423 2.043 1.00 89.94 130 ALA A O 1
ATOM 977 N N . LYS A 1 131 ? 12.563 12.057 -0.064 1.00 83.19 131 LYS A N 1
ATOM 978 C CA . LYS A 1 131 ? 13.878 12.674 -0.255 1.00 83.19 131 LYS A CA 1
ATOM 979 C C . LYS A 1 131 ? 13.982 13.846 0.709 1.00 83.19 131 LYS A C 1
ATOM 981 O O . LYS A 1 131 ? 13.349 14.882 0.517 1.00 83.19 131 LYS A O 1
ATOM 986 N N . VAL A 1 132 ? 14.810 13.693 1.741 1.00 71.25 132 VAL A N 1
ATOM 987 C CA . VAL A 1 132 ? 15.268 14.823 2.545 1.00 71.25 132 VAL A CA 1
ATOM 988 C C . VAL A 1 132 ? 16.011 15.717 1.567 1.00 71.25 132 VAL A C 1
ATOM 990 O O . VAL A 1 132 ? 17.136 15.393 1.199 1.00 71.25 132 VAL A O 1
ATOM 993 N N . GLN A 1 133 ? 15.371 16.777 1.064 1.00 64.62 133 GLN A N 1
ATOM 994 C CA . GLN A 1 133 ? 16.057 17.745 0.221 1.00 64.62 133 GLN A CA 1
ATOM 995 C C . GLN A 1 133 ? 17.244 18.259 1.042 1.00 64.62 133 GLN A C 1
ATOM 997 O O . GLN A 1 133 ? 17.020 18.923 2.058 1.00 64.62 133 GLN A O 1
ATOM 1002 N N . PRO A 1 134 ? 18.497 17.965 0.652 1.00 57.97 134 PRO A N 1
ATOM 1003 C CA . PRO A 1 134 ? 19.672 18.281 1.465 1.00 57.97 134 PRO A CA 1
ATOM 1004 C C . PRO A 1 134 ? 19.987 19.789 1.508 1.00 57.97 134 PRO A C 1
ATOM 1006 O O . PRO A 1 134 ? 21.080 20.187 1.889 1.00 57.97 134 PRO A O 1
ATOM 1009 N N . GLY A 1 135 ? 19.035 20.636 1.117 1.00 56.25 135 GLY A N 1
ATOM 1010 C CA . GLY A 1 135 ? 19.164 22.083 1.023 1.00 56.25 135 GLY A CA 1
ATOM 1011 C C . GLY A 1 135 ? 17.871 22.827 1.332 1.00 56.25 135 GLY A C 1
ATOM 1012 O O . GLY A 1 135 ? 17.763 23.999 0.985 1.00 56.25 135 GLY A O 1
ATOM 1013 N N . GLY A 1 136 ? 16.904 22.190 2.004 1.00 51.81 136 GLY A N 1
ATOM 1014 C CA . GLY A 1 136 ? 15.933 22.952 2.779 1.00 51.81 136 GLY A CA 1
ATOM 1015 C C . GLY A 1 136 ? 16.695 23.621 3.913 1.00 51.81 136 GLY A C 1
ATOM 1016 O O . GLY A 1 136 ? 16.755 23.077 5.012 1.00 51.81 136 GLY A O 1
ATOM 1017 N N . HIS A 1 137 ? 17.358 24.745 3.622 1.00 48.59 137 HIS A N 1
ATOM 1018 C CA . HIS A 1 137 ? 17.809 25.680 4.634 1.00 48.59 137 HIS A CA 1
ATOM 1019 C C . HIS A 1 137 ? 16.548 25.958 5.437 1.00 48.59 137 HIS A C 1
ATOM 1021 O O . HIS A 1 137 ? 15.643 26.648 4.974 1.00 48.59 137 HIS A O 1
ATOM 1027 N N . ILE A 1 138 ? 16.434 25.326 6.603 1.00 55.25 138 ILE A N 1
ATOM 1028 C CA . ILE A 1 138 ? 15.571 25.843 7.643 1.00 55.25 138 ILE A CA 1
ATOM 1029 C C . ILE A 1 138 ? 16.186 27.220 7.838 1.00 55.25 138 ILE A C 1
ATOM 1031 O O . ILE A 1 138 ? 17.288 27.334 8.384 1.00 55.25 138 ILE A O 1
ATOM 1035 N N . GLU A 1 139 ? 15.585 28.243 7.230 1.00 56.22 139 GLU A N 1
ATOM 1036 C CA . GLU A 1 139 ? 15.689 29.601 7.724 1.00 56.22 139 GLU A CA 1
ATOM 1037 C C . GLU A 1 139 ? 15.207 29.449 9.155 1.00 56.22 139 GLU A C 1
ATOM 1039 O O . GLU A 1 139 ? 14.015 29.420 9.448 1.00 56.22 139 GLU A O 1
ATOM 1044 N N . MET A 1 140 ? 16.161 29.150 10.034 1.00 60.59 140 MET A N 1
ATOM 1045 C CA . MET A 1 140 ? 15.999 29.261 11.459 1.00 60.59 140 MET A CA 1
ATOM 1046 C C . MET A 1 140 ? 15.577 30.714 11.571 1.00 60.59 140 MET A C 1
ATOM 1048 O O . MET A 1 140 ? 16.401 31.552 11.192 1.00 60.59 140 MET A O 1
ATOM 1052 N N . PRO A 1 141 ? 14.290 31.003 11.862 1.00 60.47 141 PRO A N 1
ATOM 1053 C CA . PRO A 1 141 ? 13.774 32.354 11.764 1.00 60.47 141 PRO A CA 1
ATOM 1054 C C . PRO A 1 141 ? 14.730 33.174 12.595 1.00 60.47 141 PRO A C 1
ATOM 1056 O O . PRO A 1 141 ? 14.850 32.922 13.797 1.00 60.47 141 PRO A O 1
ATOM 1059 N N . SER A 1 142 ? 15.524 34.005 11.908 1.00 72.31 142 SER A N 1
ATOM 1060 C CA . SER A 1 142 ? 16.594 34.756 12.541 1.00 72.31 142 SER A CA 1
ATOM 1061 C C . SER A 1 142 ? 15.892 35.443 13.694 1.00 72.31 142 SER A C 1
ATOM 1063 O O . SER A 1 142 ? 14.894 36.115 13.403 1.00 72.31 142 SER A O 1
ATOM 1065 N N . PRO A 1 143 ? 16.238 35.128 14.960 1.00 67.56 143 PRO A N 1
ATOM 1066 C CA . PRO A 1 143 ? 15.431 35.528 16.094 1.00 67.56 143 PRO A CA 1
ATOM 1067 C C . PRO A 1 143 ? 15.234 37.017 15.926 1.00 67.56 143 PRO A C 1
ATOM 1069 O O . PRO A 1 143 ? 16.220 37.756 15.945 1.00 67.56 143 PRO A O 1
ATOM 1072 N N . LYS A 1 144 ? 13.993 37.426 15.614 1.00 65.88 144 LYS A N 1
ATOM 1073 C CA . LYS A 1 144 ? 13.638 38.835 15.527 1.00 65.88 144 LYS A CA 1
ATOM 1074 C C . LYS A 1 144 ? 14.101 39.362 16.863 1.00 65.88 144 LYS A C 1
ATOM 1076 O O . LYS A 1 144 ? 13.561 38.940 17.889 1.00 65.88 144 LYS A O 1
ATOM 1081 N N . GLN A 1 145 ? 15.192 40.127 16.849 1.00 68.50 145 GLN A N 1
ATOM 1082 C CA . GLN A 1 145 ? 15.673 40.748 18.062 1.00 68.50 145 GLN A CA 1
ATOM 1083 C C . GLN A 1 145 ? 14.451 41.492 18.584 1.00 68.50 145 GLN A C 1
ATOM 1085 O O . GLN A 1 145 ? 13.838 42.211 17.796 1.00 68.50 145 GLN A O 1
ATOM 1090 N N . PRO A 1 146 ? 13.994 41.204 19.811 1.00 66.62 146 PRO A N 1
ATOM 1091 C CA . PRO A 1 146 ? 12.878 41.934 20.364 1.00 66.62 146 PRO A CA 1
ATOM 1092 C C . PRO A 1 146 ? 13.301 43.393 20.329 1.00 66.62 146 PRO A C 1
ATOM 1094 O O . PRO A 1 146 ? 14.285 43.771 20.971 1.00 66.62 146 PRO A O 1
ATOM 1097 N N . ASP A 1 147 ? 12.618 44.165 19.491 1.00 65.50 147 ASP A N 1
ATOM 1098 C CA . ASP A 1 147 ? 12.744 45.604 19.463 1.00 65.50 147 ASP A CA 1
ATOM 1099 C 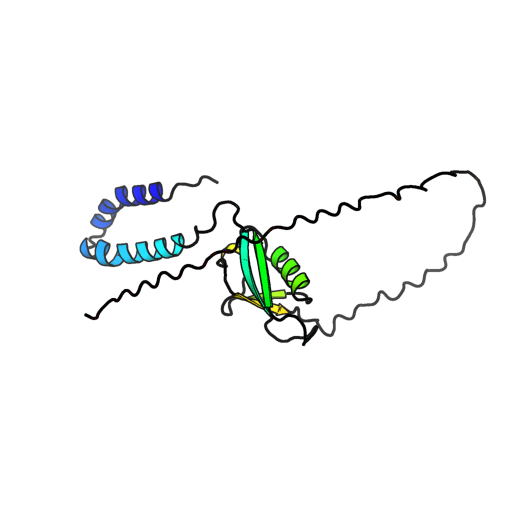C . ASP A 1 147 ? 12.454 46.033 20.904 1.00 65.50 147 ASP A C 1
ATOM 1101 O O . ASP A 1 147 ? 11.359 45.813 21.424 1.00 65.50 147 ASP A O 1
ATOM 1105 N N . MET A 1 148 ? 13.497 46.484 21.604 1.00 61.06 148 MET A N 1
ATOM 1106 C CA . MET A 1 148 ? 13.400 46.991 22.965 1.00 61.06 148 MET A CA 1
ATOM 1107 C C . MET A 1 148 ? 12.615 48.304 22.908 1.00 61.06 148 MET A C 1
ATOM 1109 O O . MET A 1 148 ? 13.199 49.383 22.949 1.00 61.06 148 MET A O 1
ATOM 1113 N N . GLU A 1 149 ? 11.293 48.219 22.786 1.00 66.44 149 GLU A N 1
ATOM 1114 C CA . GLU A 1 149 ? 10.403 49.326 23.106 1.00 66.44 149 GLU A CA 1
ATOM 1115 C C . GLU A 1 149 ? 10.324 49.438 24.629 1.00 66.44 149 GLU A C 1
ATOM 1117 O O . GLU A 1 149 ? 9.610 48.724 25.331 1.00 66.44 149 GLU A O 1
ATOM 1122 N N . GLU A 1 150 ? 11.221 50.292 25.109 1.00 61.34 150 GLU A N 1
ATOM 1123 C CA . GLU A 1 150 ? 11.135 51.159 26.275 1.00 61.34 150 GLU A CA 1
ATOM 1124 C C . GLU A 1 150 ? 9.805 51.105 27.049 1.00 61.34 150 GLU A C 1
ATOM 1126 O O . GLU A 1 150 ? 8.775 51.651 26.654 1.00 61.34 150 GLU A O 1
ATOM 1131 N N . SER A 1 151 ? 9.882 50.478 28.223 1.00 61.19 151 SER A N 1
ATOM 1132 C CA . SER A 1 151 ? 8.900 50.560 29.296 1.00 61.19 151 SER A CA 1
ATOM 1133 C C . SER A 1 151 ? 8.614 52.009 29.701 1.00 61.19 151 SER A C 1
ATOM 1135 O O . SER A 1 151 ? 9.455 52.657 30.323 1.00 61.19 151 SER A O 1
ATOM 1137 N N . ALA A 1 152 ? 7.377 52.462 29.503 1.00 54.12 152 ALA A N 1
ATOM 1138 C CA . ALA A 1 152 ? 6.764 53.495 30.335 1.00 54.12 152 ALA A CA 1
ATOM 1139 C C . ALA A 1 152 ? 5.521 52.896 31.005 1.00 54.12 152 ALA A C 1
ATOM 1141 O O . ALA A 1 152 ? 4.572 52.480 30.344 1.00 54.12 152 ALA A O 1
ATOM 1142 N N . GLY A 1 153 ? 5.609 52.752 32.325 1.00 59.69 153 GLY A N 1
ATOM 1143 C CA . GLY A 1 153 ? 4.708 51.932 33.121 1.00 59.69 153 GLY A CA 1
ATOM 1144 C C . GLY A 1 153 ? 3.314 52.499 33.348 1.00 59.69 153 GLY A C 1
ATOM 1145 O O . GLY A 1 153 ? 3.057 53.678 33.142 1.00 59.69 153 GLY A O 1
ATOM 1146 N N . ILE A 1 154 ? 2.453 51.639 33.884 1.00 55.97 154 ILE A N 1
ATOM 1147 C CA . ILE A 1 154 ? 1.406 52.016 34.828 1.00 55.97 154 ILE A CA 1
ATOM 1148 C C . ILE A 1 154 ? 1.442 50.968 35.945 1.00 55.97 154 ILE A C 1
ATOM 1150 O O . ILE A 1 154 ? 1.507 49.765 35.690 1.00 55.97 154 ILE A O 1
ATOM 1154 N N . ALA A 1 155 ? 1.511 51.479 37.167 1.00 55.72 155 ALA A N 1
ATOM 1155 C CA . ALA A 1 155 ? 1.475 50.750 38.417 1.00 55.72 155 ALA A CA 1
ATOM 1156 C C . ALA A 1 155 ? 0.028 50.429 38.826 1.00 55.72 155 ALA A C 1
ATOM 1158 O O . ALA A 1 155 ? -0.881 51.148 38.418 1.00 55.72 155 ALA A O 1
ATOM 1159 N N . GLU A 1 156 ? -0.094 49.432 39.712 1.00 58.22 156 GLU A N 1
ATOM 1160 C CA . GLU A 1 156 ? -1.255 49.133 40.576 1.00 58.22 156 GLU A CA 1
ATOM 1161 C C . GLU A 1 156 ? -2.474 48.575 39.802 1.00 58.22 156 GLU A C 1
ATOM 1163 O O . GLU A 1 156 ? -2.741 48.938 38.667 1.00 58.22 156 GLU A O 1
ATOM 1168 N N . GLU A 1 157 ? -3.211 47.570 40.265 1.00 59.94 157 GLU A N 1
ATOM 1169 C CA . GLU A 1 157 ? -3.686 47.293 41.617 1.00 59.94 157 GLU A CA 1
ATOM 1170 C C . GLU A 1 157 ? -4.160 45.823 41.695 1.00 59.94 157 GLU A C 1
ATOM 1172 O O . GLU A 1 157 ? -4.346 45.146 40.680 1.00 59.94 157 GLU A O 1
ATOM 1177 N N . ASP A 1 158 ? -4.295 45.360 42.929 1.00 57.88 158 ASP A N 1
ATOM 1178 C CA . ASP A 1 158 ? -4.675 44.040 43.423 1.00 57.88 158 ASP A CA 1
ATOM 1179 C C . ASP A 1 158 ? -5.896 43.380 42.743 1.00 57.88 158 ASP A C 1
ATOM 1181 O O . ASP A 1 158 ? -6.838 44.043 42.326 1.00 57.88 158 ASP A O 1
ATOM 1185 N N . ASP A 1 159 ? -5.932 42.043 42.674 1.00 52.91 159 ASP A N 1
ATOM 1186 C CA . ASP A 1 159 ? -6.718 41.274 43.649 1.00 52.91 159 ASP A CA 1
ATOM 1187 C C . ASP A 1 159 ? -6.720 39.757 43.392 1.00 52.91 159 ASP A C 1
ATOM 1189 O O . ASP A 1 159 ? -6.591 39.237 42.283 1.00 52.91 159 ASP A O 1
ATOM 1193 N N . ALA A 1 160 ? -6.871 39.056 44.507 1.00 60.16 160 ALA A N 1
ATOM 1194 C CA . ALA A 1 160 ? -6.903 37.619 44.712 1.00 60.16 160 ALA A CA 1
ATOM 1195 C C . ALA A 1 160 ? -7.751 36.794 43.726 1.00 60.16 160 ALA A C 1
ATOM 1197 O O . ALA A 1 160 ? -8.947 37.032 43.613 1.00 60.16 160 ALA A O 1
ATOM 1198 N N . ILE A 1 161 ? -7.196 35.675 43.227 1.00 59.97 161 ILE A N 1
ATOM 1199 C CA . ILE A 1 161 ? -7.907 34.378 43.212 1.00 59.97 161 ILE A CA 1
ATOM 1200 C C . ILE A 1 161 ? -6.937 33.256 43.613 1.00 59.97 161 ILE A C 1
ATOM 1202 O O . ILE A 1 161 ? -6.216 32.654 42.818 1.00 59.97 161 ILE A O 1
ATOM 1206 N N . GLU A 1 162 ? -6.946 33.013 44.917 1.00 58.97 162 GLU A N 1
ATOM 1207 C CA . GLU A 1 162 ? -6.562 31.782 45.596 1.00 58.97 162 GLU A CA 1
ATOM 1208 C C . GLU A 1 162 ? -7.520 30.635 45.198 1.00 58.97 162 GLU A C 1
ATOM 1210 O O . GLU A 1 162 ? -8.704 30.889 44.975 1.00 58.97 162 GLU A O 1
ATOM 1215 N N . LYS A 1 163 ? -7.036 29.381 45.266 1.00 55.94 163 LYS A N 1
ATOM 1216 C CA . LYS A 1 163 ? -7.796 28.102 45.220 1.00 55.94 163 LYS A CA 1
ATOM 1217 C C . LYS A 1 163 ? -8.212 27.688 43.803 1.00 55.94 163 LYS A C 1
ATOM 1219 O O . LYS A 1 163 ? -8.821 28.442 43.071 1.00 55.94 163 LYS A O 1
ATOM 1224 N N . THR A 1 164 ? -7.955 26.491 43.295 1.00 57.28 164 THR A N 1
ATOM 1225 C CA . THR A 1 164 ? -7.672 25.162 43.854 1.00 57.28 164 THR A CA 1
ATOM 1226 C C . THR A 1 164 ? -7.509 24.278 42.623 1.00 57.28 164 THR A C 1
ATOM 1228 O O . THR A 1 164 ? -8.336 24.398 41.731 1.00 57.28 164 THR A O 1
ATOM 1231 N N . ASN A 1 165 ? -6.516 23.393 42.576 1.00 58.31 165 ASN A N 1
ATOM 1232 C CA . ASN A 1 165 ? -6.623 22.094 41.896 1.00 58.31 165 ASN A CA 1
ATOM 1233 C C . ASN A 1 165 ? -5.464 21.214 42.367 1.00 58.31 165 ASN A C 1
ATOM 1235 O O . ASN A 1 165 ? -4.501 20.936 41.660 1.00 58.31 165 ASN A O 1
ATOM 1239 N N . SER A 1 166 ? -5.575 20.831 43.637 1.00 57.06 166 SER A N 1
ATOM 1240 C CA . SER A 1 166 ? -4.911 19.663 44.194 1.00 57.06 166 SER A CA 1
ATOM 1241 C C . SER A 1 166 ? -5.960 18.550 44.252 1.00 57.06 166 SER A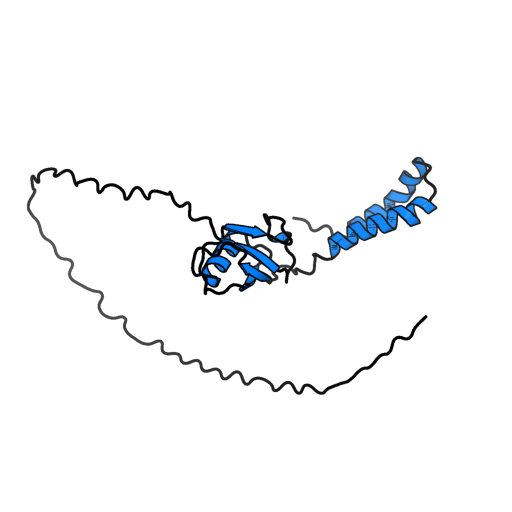 C 1
ATOM 1243 O O . SER A 1 166 ? -7.115 18.834 44.561 1.00 57.06 166 SER A O 1
ATOM 1245 N N . ALA A 1 167 ? -5.531 17.316 43.990 1.00 55.94 167 ALA A N 1
ATOM 1246 C CA . ALA A 1 167 ? -6.283 16.060 44.088 1.00 55.94 167 ALA A CA 1
ATOM 1247 C C . ALA A 1 167 ? -7.158 15.642 42.885 1.00 55.94 167 ALA A C 1
ATOM 1249 O O . ALA A 1 167 ? -8.377 15.733 42.920 1.00 55.94 167 ALA A O 1
ATOM 1250 N N . MET A 1 168 ? -6.528 15.004 41.892 1.00 58.94 168 MET A N 1
ATOM 1251 C CA . MET A 1 168 ? -7.016 13.716 41.367 1.00 58.94 168 MET A CA 1
ATOM 1252 C C . MET A 1 168 ? -5.816 12.801 41.082 1.00 58.94 168 MET A C 1
ATOM 1254 O O . MET 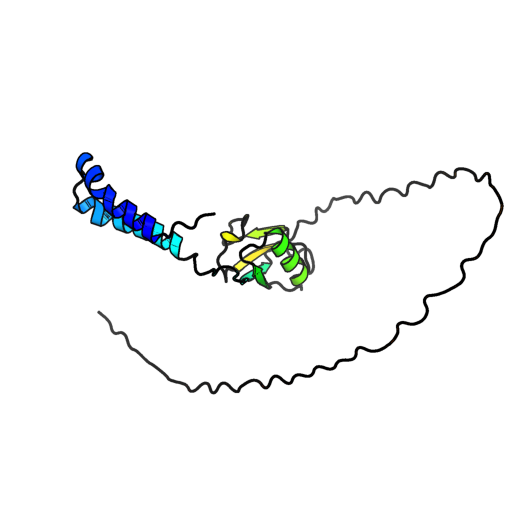A 1 168 ? -5.394 12.600 39.947 1.00 58.94 168 MET A O 1
ATOM 1258 N N . GLN A 1 169 ? -5.239 12.268 42.160 1.00 56.34 169 GLN A N 1
ATOM 1259 C CA . GLN A 1 169 ? -4.592 10.960 42.152 1.00 56.34 169 GLN A CA 1
ATOM 1260 C C . GLN A 1 169 ? -5.559 9.988 42.826 1.00 56.34 169 GLN A C 1
ATOM 1262 O O . GLN A 1 169 ? -5.742 10.080 44.036 1.00 56.34 169 GLN A O 1
ATOM 1267 N N . SER A 1 170 ? -6.140 9.065 42.064 1.00 58.53 170 SER A N 1
ATOM 1268 C CA . SER A 1 170 ? -6.421 7.706 42.535 1.00 58.53 170 SER A CA 1
ATOM 1269 C 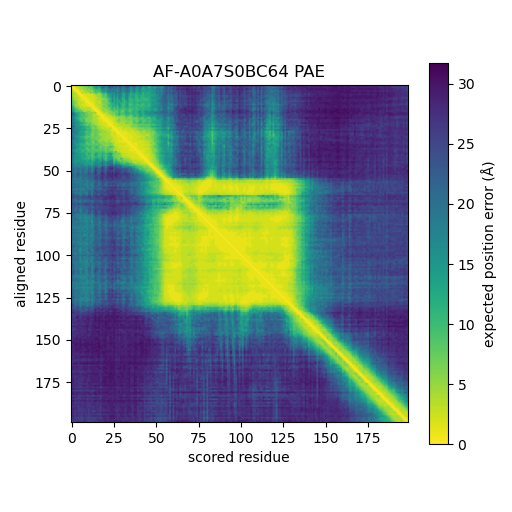C . SER A 1 170 ? -6.897 6.815 41.382 1.00 58.53 170 SER A C 1
ATOM 1271 O O . SER A 1 170 ? -7.878 7.090 40.702 1.00 58.53 170 SER A O 1
ATOM 1273 N N . GLU A 1 171 ? -6.134 5.740 41.191 1.00 54.06 171 GLU A N 1
ATOM 1274 C CA . GLU A 1 171 ? -6.632 4.382 40.954 1.00 54.06 171 GLU A CA 1
ATOM 1275 C C . GLU A 1 171 ? -7.466 4.101 39.693 1.00 54.06 171 GLU A C 1
ATOM 1277 O O . GLU A 1 171 ? -8.690 4.152 39.680 1.00 54.06 171 GLU A O 1
ATOM 1282 N N . ALA A 1 172 ? -6.780 3.584 38.672 1.00 55.34 172 ALA A N 1
ATOM 1283 C CA . ALA A 1 172 ? -7.346 2.548 37.808 1.00 55.34 172 ALA A CA 1
ATOM 1284 C C . ALA A 1 172 ? -6.261 1.526 37.436 1.00 55.34 172 ALA A C 1
ATOM 1286 O O . ALA A 1 172 ? -5.882 1.360 36.279 1.00 55.34 172 ALA A O 1
ATOM 1287 N N . ALA A 1 173 ? -5.739 0.835 38.451 1.00 55.50 173 ALA A N 1
ATOM 1288 C CA . ALA A 1 173 ? -5.092 -0.455 38.263 1.00 55.50 173 ALA A CA 1
ATOM 1289 C C . ALA A 1 173 ? -6.193 -1.509 38.072 1.00 55.50 173 ALA A C 1
ATOM 1291 O O . ALA A 1 173 ? -6.636 -2.137 39.028 1.00 55.50 173 ALA A O 1
ATOM 1292 N N . VAL A 1 174 ? -6.661 -1.689 36.836 1.00 59.59 174 VAL A N 1
ATOM 1293 C CA . VAL A 1 174 ? -7.447 -2.871 36.462 1.00 59.59 174 VAL A CA 1
ATOM 1294 C C . VAL A 1 174 ? -6.517 -3.808 35.707 1.00 59.59 174 VAL A C 1
ATOM 1296 O O . VAL A 1 174 ? -6.310 -3.699 34.501 1.00 59.59 174 VAL A O 1
ATOM 1299 N N . GLN A 1 175 ? -5.927 -4.725 36.469 1.00 50.72 175 GLN A N 1
ATOM 1300 C CA . GLN A 1 175 ? -5.350 -5.954 35.951 1.00 50.72 175 GLN A CA 1
ATOM 1301 C C . GLN A 1 175 ? -6.491 -6.789 35.363 1.00 50.72 175 GLN A C 1
ATOM 1303 O O . GLN A 1 175 ? -7.195 -7.480 36.092 1.00 50.72 175 GLN A O 1
ATOM 1308 N N . ASN A 1 176 ? -6.693 -6.722 34.048 1.00 49.84 176 ASN A N 1
ATOM 1309 C CA . ASN A 1 176 ? -7.495 -7.716 33.344 1.00 49.84 176 ASN A CA 1
ATOM 1310 C C . ASN A 1 176 ? -6.546 -8.729 32.696 1.00 49.84 176 ASN A C 1
ATOM 1312 O O . ASN A 1 176 ? -6.284 -8.695 31.496 1.00 49.84 176 ASN A O 1
ATOM 1316 N N . SER A 1 177 ? -5.980 -9.603 33.530 1.00 49.38 177 SER A N 1
ATOM 1317 C CA . SER A 1 177 ? -5.348 -10.840 33.078 1.00 49.38 177 SER A CA 1
ATOM 1318 C C . SER A 1 177 ? -6.456 -11.811 32.695 1.00 49.38 177 SER A C 1
ATOM 1320 O O . SER A 1 177 ? -6.869 -12.651 33.488 1.00 49.38 177 SER A O 1
ATOM 1322 N N . THR A 1 178 ? -6.984 -11.673 31.484 1.00 54.38 178 THR A N 1
ATOM 1323 C CA . THR A 1 178 ? -7.744 -12.758 30.871 1.00 54.38 178 THR A CA 1
ATOM 1324 C C . THR A 1 178 ? -6.724 -13.691 30.230 1.00 54.38 178 THR A C 1
ATOM 1326 O O . THR A 1 178 ? -6.227 -13.428 29.136 1.00 54.38 178 THR A O 1
ATOM 1329 N N . GLU A 1 179 ? -6.365 -14.759 30.945 1.00 51.59 179 GLU A N 1
ATOM 1330 C CA . GLU A 1 179 ? -5.772 -15.952 30.343 1.00 51.59 179 GLU A CA 1
ATOM 1331 C C . GLU A 1 179 ? -6.735 -16.457 29.266 1.00 51.59 179 GLU A C 1
ATOM 1333 O O . GLU A 1 179 ? -7.699 -17.175 29.529 1.00 51.59 179 GLU A O 1
ATOM 1338 N N . VAL A 1 180 ? -6.494 -16.045 28.025 1.00 55.62 180 VAL A N 1
ATOM 1339 C CA . VAL A 1 180 ? -7.051 -16.725 26.864 1.00 55.62 180 VAL A CA 1
ATOM 1340 C C . VAL A 1 180 ? -6.248 -18.007 26.722 1.00 55.62 180 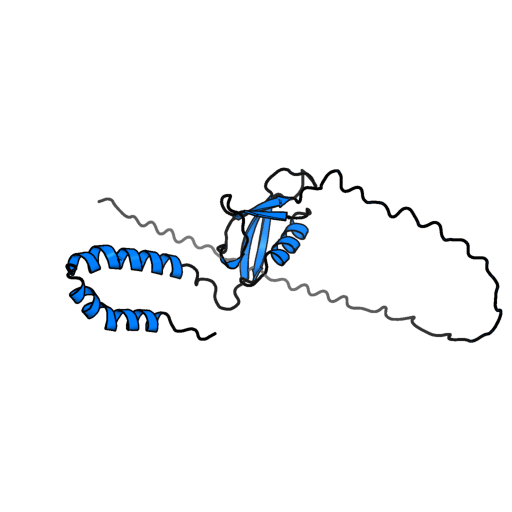VAL A C 1
ATOM 1342 O O . VAL A 1 180 ? -5.166 -18.030 26.138 1.00 55.62 180 VAL A O 1
ATOM 1345 N N . ALA A 1 181 ? -6.776 -19.072 27.320 1.00 58.53 181 ALA A N 1
ATOM 1346 C CA . ALA A 1 181 ? -6.357 -20.430 27.044 1.00 58.53 181 ALA A CA 1
ATOM 1347 C C . ALA A 1 181 ? -6.433 -20.654 25.528 1.00 58.53 181 ALA A C 1
ATOM 1349 O O . ALA A 1 181 ? -7.515 -20.656 24.938 1.00 58.53 181 ALA A O 1
ATOM 1350 N N . CYS A 1 182 ? -5.275 -20.810 24.890 1.00 56.97 182 CYS A N 1
ATOM 1351 C CA . CYS A 1 182 ? -5.190 -21.275 23.516 1.00 56.97 182 CYS A CA 1
ATOM 1352 C C . CYS A 1 182 ? -5.892 -22.640 23.433 1.00 56.97 182 CYS A C 1
ATOM 1354 O O . CYS A 1 182 ? -5.461 -23.567 24.127 1.00 56.97 182 CYS A O 1
ATOM 1356 N N . PRO A 1 183 ? -6.939 -22.822 22.608 1.00 63.34 183 PRO A N 1
ATOM 1357 C CA . PRO A 1 183 ? -7.397 -24.162 22.299 1.00 63.34 183 PRO A CA 1
ATOM 1358 C C . PRO A 1 183 ? -6.262 -24.869 21.557 1.00 63.34 183 PRO A C 1
ATOM 1360 O O . PRO A 1 183 ? -5.813 -24.420 20.501 1.00 63.34 183 PRO A O 1
ATOM 1363 N N . ALA A 1 184 ? -5.778 -25.962 22.141 1.00 56.28 184 ALA A N 1
ATOM 1364 C CA . ALA A 1 184 ? -4.933 -26.922 21.458 1.00 56.28 184 ALA A CA 1
ATOM 1365 C C . ALA A 1 184 ? -5.705 -27.437 20.237 1.00 56.28 184 ALA A C 1
ATOM 1367 O O . ALA A 1 184 ? -6.579 -28.296 20.343 1.00 56.28 184 ALA A O 1
ATOM 1368 N N . VAL A 1 185 ? -5.423 -26.862 19.071 1.00 57.06 185 VAL A N 1
ATOM 1369 C CA . VAL A 1 185 ? -5.838 -27.424 17.792 1.00 57.06 185 VAL A CA 1
ATOM 1370 C C . VAL A 1 185 ? -5.001 -28.676 17.567 1.00 57.06 185 VAL A C 1
ATOM 1372 O O . VAL A 1 185 ? -3.850 -28.611 17.141 1.00 57.06 185 VAL A O 1
ATOM 1375 N N . ASN A 1 186 ? -5.590 -29.824 17.903 1.00 55.38 186 ASN A N 1
ATOM 1376 C CA . ASN A 1 186 ? -5.150 -31.120 17.408 1.00 55.38 186 ASN A CA 1
ATOM 1377 C C . ASN A 1 186 ? -5.209 -31.075 15.880 1.00 55.38 186 ASN A C 1
ATOM 1379 O O . ASN A 1 186 ? -6.283 -31.071 15.280 1.00 55.38 186 ASN A O 1
ATOM 1383 N N . PHE A 1 187 ? -4.036 -30.996 15.262 1.00 48.53 187 PHE A N 1
ATOM 1384 C CA . PHE A 1 187 ? -3.869 -31.165 13.829 1.00 48.53 187 PHE A CA 1
ATOM 1385 C C . PHE A 1 187 ? -3.853 -32.672 13.555 1.00 48.53 187 PHE A C 1
ATOM 1387 O O . PHE A 1 187 ? -2.794 -33.280 13.410 1.00 48.53 187 PHE A O 1
ATOM 1394 N N . ASP A 1 188 ? -5.034 -33.296 13.564 1.00 53.53 188 ASP A N 1
ATOM 1395 C CA . ASP A 1 188 ? -5.183 -34.655 13.052 1.00 53.53 188 ASP A CA 1
ATOM 1396 C C . ASP A 1 188 ? -4.926 -34.616 11.545 1.00 53.53 188 ASP A C 1
ATOM 1398 O O . ASP A 1 188 ? -5.703 -34.085 10.746 1.00 53.53 188 ASP A O 1
ATOM 1402 N N . GLY A 1 189 ? -3.759 -35.138 11.175 1.00 55.91 189 GLY A N 1
ATOM 1403 C CA . GLY A 1 189 ? -3.344 -35.314 9.800 1.00 55.91 189 GLY A CA 1
ATOM 1404 C C . GLY A 1 189 ? -4.291 -36.259 9.073 1.00 55.91 189 GLY A C 1
ATOM 1405 O O . GLY A 1 189 ? -4.209 -37.473 9.228 1.00 55.91 189 GLY A O 1
ATOM 1406 N N . ALA A 1 190 ? -5.131 -35.702 8.206 1.00 52.09 190 ALA A N 1
ATOM 1407 C CA . ALA A 1 190 ? -5.747 -36.441 7.118 1.00 52.09 190 ALA A CA 1
ATOM 1408 C C . ALA A 1 190 ? -4.958 -36.155 5.838 1.00 52.09 190 ALA A C 1
ATOM 1410 O O . ALA A 1 190 ? -5.186 -35.190 5.110 1.00 52.09 190 ALA A O 1
ATOM 1411 N N . THR A 1 191 ? -3.979 -37.019 5.597 1.00 55.28 191 THR A N 1
ATOM 1412 C CA . THR A 1 191 ? -3.335 -37.225 4.306 1.00 55.28 191 THR A CA 1
ATOM 1413 C C . THR A 1 191 ? -4.426 -37.552 3.282 1.00 55.28 191 THR A C 1
ATOM 1415 O O . THR A 1 191 ? -5.036 -38.614 3.356 1.00 55.28 191 THR A O 1
ATOM 1418 N N . SER A 1 192 ? -4.688 -36.662 2.324 1.00 50.50 192 SER A N 1
ATOM 1419 C CA . SER A 1 192 ? -5.458 -37.014 1.127 1.00 50.50 192 SER A CA 1
ATOM 1420 C C . SER A 1 192 ? -4.583 -36.810 -0.096 1.00 50.50 192 SER A C 1
ATOM 1422 O O . SER A 1 192 ? -4.460 -35.719 -0.651 1.00 50.50 192 SER A O 1
ATOM 1424 N N . ALA A 1 193 ? -3.915 -37.900 -0.459 1.00 56.06 193 ALA A N 1
ATOM 1425 C CA . ALA A 1 193 ? -3.304 -38.085 -1.755 1.00 56.06 193 ALA A CA 1
ATOM 1426 C C . ALA A 1 193 ? -4.414 -38.365 -2.781 1.00 56.06 193 ALA A C 1
ATOM 1428 O O . ALA A 1 193 ? -4.981 -39.453 -2.815 1.00 56.06 193 ALA A O 1
ATOM 1429 N N . ALA A 1 194 ? -4.690 -37.390 -3.637 1.00 55.38 194 ALA A N 1
ATOM 1430 C CA . ALA A 1 194 ? -5.268 -37.601 -4.959 1.00 55.38 194 ALA A CA 1
ATOM 1431 C C . ALA A 1 194 ? -4.379 -36.778 -5.907 1.00 55.38 194 ALA A C 1
ATOM 1433 O O . ALA A 1 194 ? -4.340 -35.560 -5.814 1.00 55.38 194 ALA A O 1
ATOM 1434 N N . GLY A 1 195 ? -3.500 -37.355 -6.723 1.00 49.84 195 GLY A N 1
ATOM 1435 C CA . GLY A 1 195 ? -3.751 -38.519 -7.558 1.00 49.84 195 GLY A CA 1
ATOM 1436 C C . GLY A 1 195 ? -4.589 -38.089 -8.756 1.00 49.84 195 GLY A C 1
ATOM 1437 O O . GLY A 1 195 ? -5.728 -38.520 -8.876 1.00 49.84 195 GLY A O 1
ATOM 1438 N N . ILE A 1 196 ? -4.054 -37.216 -9.616 1.00 51.69 196 ILE A N 1
ATOM 1439 C CA . ILE A 1 196 ? -4.621 -36.994 -10.949 1.00 51.69 196 ILE A CA 1
ATOM 1440 C C . ILE A 1 196 ? -3.558 -37.381 -11.965 1.00 51.69 196 ILE A C 1
ATOM 1442 O O . ILE A 1 196 ? -2.501 -36.762 -12.082 1.00 51.69 196 ILE A O 1
ATOM 1446 N N . ALA A 1 197 ? -3.863 -38.498 -12.609 1.00 53.06 197 ALA A N 1
ATOM 1447 C CA . ALA A 1 197 ? -3.127 -39.103 -13.687 1.00 53.06 197 ALA A CA 1
ATOM 1448 C C . ALA A 1 197 ? -3.295 -38.300 -14.983 1.00 53.06 197 ALA A C 1
ATOM 1450 O O . ALA A 1 197 ? -4.356 -37.757 -15.279 1.00 53.06 197 ALA A O 1
ATOM 1451 N N . THR A 1 198 ? -2.196 -38.286 -15.722 1.00 51.16 198 THR A N 1
ATOM 1452 C CA . THR A 1 198 ? -2.037 -38.242 -17.176 1.00 51.16 198 THR A CA 1
ATOM 1453 C C . THR A 1 198 ? -3.302 -38.497 -18.003 1.00 51.16 198 THR A C 1
ATOM 1455 O O . THR A 1 198 ? -3.924 -39.546 -17.849 1.00 51.16 198 THR A O 1
ATOM 1458 N N . PHE A 1 199 ? -3.565 -37.605 -18.960 1.00 54.34 199 PHE A N 1
ATOM 1459 C CA . PHE A 1 199 ? -3.756 -37.930 -20.378 1.00 54.34 199 PHE A CA 1
ATOM 1460 C C . PHE A 1 199 ? -3.192 -36.791 -21.229 1.00 54.34 199 PHE A C 1
ATOM 1462 O O . PHE A 1 199 ? -3.388 -35.621 -20.832 1.00 54.34 199 PHE A O 1
#

pLDDT: mean 72.38, std 17.98, range [43.34, 98.12]

Mean predicted aligned error: 18.79 Å

Organism: NCBI:txid73915

Secondary structure (DSSP, 8-state):
-----HHHHHHHHHHHHHHHHHHTT--HHHIIIIIHHHHHHHHHHHHTT--S-TTPEEEEEEEEESP--S-TTS--EEEEEEETT--HHHHHHHHHHHHTS-EEEEEETTEE-S-GGGS-TT-EEEEEEP---TT----------------------------------------------------------------

Nearest PDB structures (foldseek):
  6byh-assembly3_C  TM=6.695E-01  e=3.193E-03  Homo sapiens
  2dym-assembly2_C  TM=6.916E-01  e=9.999E-02  Saccharomyces cerevisiae
  7qpr-assembly2_B  TM=5.785E-01  e=1.991E-01  Acinetobacter baumannii
  7qpr-assembly3_C  TM=5.857E-01  e=2.403E-01  Acinetobacter baumannii
  3kq4-assembly1_A  TM=4.811E-01  e=4.221E-01  Homo sapiens